Protein AF-X0UZ73-F1 (afdb_monomer_lite)

Sequence (271 aa):
YGNFSDGLISILSFGVVYFLIGGAQKQINNKLGFTVESLLKTFFISFAVVLLVVYFSVSGLGSKFSINNASVQQRIFNTISFSLDGLSIFVSVVMVLLAGVIICSDFKIKKNFLKVLLFASLVLLIIIDIISAWIVLLAGLSFLTVLAFLTGSFKKDMHQLLLPIFFVIISVLFIFIDIGGQNPDSFFIFPQEQYLEQSASYKVALNTIKEGPKNILIGSGPGTWLNDFLKNRPVAFNEESILWNSRLNYAGNYISDLIATKGVLGVLSYL

Organism: NCBI:txid412755

Structure (mmCIF, N/CA/C/O backbone):
data_AF-X0UZ73-F1
#
_entry.id   AF-X0UZ73-F1
#
loop_
_atom_site.group_PDB
_atom_site.id
_atom_site.type_symbol
_atom_site.label_atom_id
_atom_site.label_alt_id
_atom_site.label_comp_id
_atom_site.label_asym_id
_atom_site.label_entity_id
_atom_site.label_seq_id
_atom_site.pdbx_PDB_ins_code
_atom_site.Cartn_x
_atom_site.Cartn_y
_atom_site.Cartn_z
_atom_site.occupancy
_atom_site.B_iso_or_equiv
_atom_site.auth_seq_id
_atom_site.auth_comp_id
_atom_site.auth_asym_id
_atom_site.auth_atom_id
_atom_site.pdbx_PDB_model_num
ATOM 1 N N . TYR A 1 1 ? 18.804 -2.252 -6.823 1.00 35.25 1 TYR A N 1
ATOM 2 C CA . TYR A 1 1 ? 19.068 -2.267 -5.370 1.00 35.25 1 TYR A CA 1
ATOM 3 C C . TYR A 1 1 ? 17.762 -2.505 -4.624 1.00 35.25 1 TYR A C 1
ATOM 5 O O . TYR A 1 1 ? 17.180 -1.566 -4.112 1.00 35.25 1 TYR A O 1
ATOM 13 N N . GLY A 1 2 ? 17.274 -3.750 -4.629 1.00 43.06 2 GLY A N 1
ATOM 14 C CA . GLY A 1 2 ? 15.975 -4.098 -4.037 1.00 43.06 2 GLY A CA 1
ATOM 15 C C . GLY A 1 2 ? 15.875 -5.522 -3.498 1.00 43.06 2 GLY A C 1
ATOM 16 O O . GLY A 1 2 ? 14.803 -5.909 -3.064 1.00 43.06 2 GLY A O 1
ATOM 17 N N . ASN A 1 3 ? 16.961 -6.304 -3.483 1.00 43.50 3 ASN A N 1
ATOM 18 C CA . ASN A 1 3 ? 16.818 -7.717 -3.131 1.00 43.50 3 ASN A CA 1
ATOM 19 C C . ASN A 1 3 ? 17.257 -8.069 -1.706 1.00 43.50 3 ASN A C 1
ATOM 21 O O . ASN A 1 3 ? 16.753 -9.064 -1.210 1.00 43.50 3 ASN A O 1
ATOM 25 N N . PHE A 1 4 ? 18.087 -7.269 -1.014 1.00 41.47 4 PHE A N 1
ATOM 26 C CA . PHE A 1 4 ? 18.504 -7.559 0.377 1.00 41.47 4 PHE A CA 1
ATOM 27 C C . PHE A 1 4 ? 19.022 -6.340 1.189 1.00 41.47 4 PHE A C 1
ATOM 29 O O . PHE A 1 4 ? 19.774 -6.535 2.141 1.00 41.47 4 PHE A O 1
ATOM 36 N N . SER A 1 5 ? 18.693 -5.077 0.861 1.00 44.53 5 SER A N 1
ATOM 37 C CA . SER A 1 5 ? 19.286 -3.936 1.608 1.00 44.53 5 SER A CA 1
ATOM 38 C C . SER A 1 5 ? 18.711 -3.727 3.009 1.00 44.53 5 SER A C 1
ATOM 40 O O . SER A 1 5 ? 19.376 -3.118 3.841 1.00 44.53 5 SER A O 1
ATOM 42 N N . ASP A 1 6 ? 17.539 -4.290 3.302 1.00 45.78 6 ASP A N 1
ATOM 43 C CA . ASP A 1 6 ? 16.906 -4.158 4.614 1.00 45.78 6 ASP A CA 1
ATOM 44 C C . ASP A 1 6 ? 17.115 -5.392 5.488 1.00 45.78 6 ASP A C 1
ATOM 46 O O . ASP A 1 6 ? 16.440 -5.521 6.493 1.00 45.78 6 ASP A O 1
ATOM 50 N N . GLY A 1 7 ? 18.033 -6.310 5.162 1.00 51.53 7 GLY A N 1
ATOM 51 C CA . GLY A 1 7 ? 18.187 -7.560 5.916 1.00 51.53 7 GLY A CA 1
ATOM 52 C C . GLY A 1 7 ? 18.298 -7.326 7.425 1.00 51.53 7 GLY A C 1
ATOM 53 O O . GLY A 1 7 ? 17.489 -7.834 8.186 1.00 51.53 7 GLY A O 1
ATOM 54 N N . LEU A 1 8 ? 19.226 -6.478 7.871 1.00 51.62 8 LEU A N 1
ATOM 55 C CA . LEU A 1 8 ? 19.448 -6.268 9.303 1.00 51.62 8 LEU A CA 1
ATOM 56 C C . LEU A 1 8 ? 18.372 -5.393 9.958 1.00 51.62 8 LEU A C 1
ATOM 58 O O . LEU A 1 8 ? 17.882 -5.759 11.020 1.00 51.62 8 LEU A O 1
ATOM 62 N N . ILE A 1 9 ? 17.973 -4.271 9.345 1.00 62.25 9 ILE A N 1
ATOM 63 C CA . ILE A 1 9 ? 16.912 -3.415 9.902 1.00 62.25 9 ILE A CA 1
ATOM 64 C C . ILE A 1 9 ? 15.569 -4.143 9.887 1.00 62.25 9 ILE A C 1
ATOM 66 O O . ILE A 1 9 ? 14.892 -4.133 10.902 1.00 62.25 9 ILE A O 1
ATOM 70 N N . SER A 1 10 ? 15.211 -4.831 8.804 1.00 57.22 10 SER A N 1
ATOM 71 C CA . SER A 1 10 ? 13.997 -5.645 8.721 1.00 57.22 10 SER A CA 1
ATOM 72 C C . SER A 1 10 ? 14.038 -6.789 9.729 1.00 57.22 10 SER A C 1
ATOM 74 O O . SER A 1 10 ? 13.080 -6.946 10.476 1.00 57.22 10 SER A O 1
ATOM 76 N N . ILE A 1 11 ? 15.150 -7.529 9.854 1.00 64.81 11 ILE A N 1
ATOM 77 C CA . ILE A 1 11 ? 15.300 -8.578 10.880 1.00 64.81 11 ILE A CA 1
ATOM 78 C C . ILE A 1 11 ? 15.193 -7.989 12.290 1.00 64.81 11 ILE A C 1
ATOM 80 O O . ILE A 1 11 ? 14.529 -8.580 13.138 1.00 64.81 11 ILE A O 1
ATOM 84 N N . LEU A 1 12 ? 15.788 -6.823 12.562 1.00 68.62 12 LEU A N 1
ATOM 85 C CA . LEU A 1 12 ? 15.649 -6.145 13.852 1.00 68.62 12 LEU A CA 1
ATOM 86 C C . LEU A 1 12 ? 14.219 -5.652 14.084 1.00 68.62 12 LEU A C 1
ATOM 88 O O . LEU A 1 12 ? 13.706 -5.818 15.184 1.00 68.62 12 LEU A O 1
ATOM 92 N N . SER A 1 13 ? 13.546 -5.104 13.073 1.00 71.44 13 SER A N 1
ATOM 93 C CA . SER A 1 13 ? 12.137 -4.715 13.135 1.00 71.44 13 SER A CA 1
ATOM 94 C C . SER A 1 13 ? 11.246 -5.928 13.394 1.00 71.44 13 SER A C 1
ATOM 96 O O . SER A 1 13 ? 10.378 -5.859 14.258 1.00 71.44 13 SER A O 1
ATOM 98 N N . PHE A 1 14 ? 11.505 -7.063 12.740 1.00 67.19 14 PHE A N 1
ATOM 99 C CA . PHE A 1 14 ? 10.847 -8.338 13.019 1.00 67.19 14 PHE A CA 1
ATOM 100 C C . PHE A 1 14 ? 11.157 -8.839 14.427 1.00 67.19 14 PHE A C 1
ATOM 102 O O . PHE A 1 14 ? 10.249 -9.307 15.102 1.00 67.19 14 PHE A O 1
ATOM 109 N N . GLY A 1 15 ? 12.393 -8.690 14.906 1.00 70.31 15 GLY A N 1
ATOM 110 C CA . GLY A 1 15 ? 12.783 -9.001 16.278 1.00 70.31 15 GLY A CA 1
ATOM 111 C C . GLY A 1 15 ? 12.016 -8.153 17.288 1.00 70.31 15 GLY A C 1
ATOM 112 O O . GLY A 1 15 ? 11.441 -8.690 18.228 1.00 70.31 15 GLY A O 1
ATOM 113 N N . VAL A 1 16 ? 11.923 -6.841 17.064 1.00 74.44 16 VAL A N 1
ATOM 114 C CA . VAL A 1 16 ? 11.148 -5.912 17.899 1.00 74.44 16 VAL A CA 1
ATOM 115 C C . VAL A 1 16 ? 9.665 -6.275 17.875 1.00 74.44 16 VAL A C 1
ATOM 117 O O . VAL A 1 16 ? 9.056 -6.384 18.934 1.00 74.44 16 VAL A O 1
ATOM 120 N N . VAL A 1 17 ? 9.085 -6.533 16.701 1.00 75.00 17 VAL A N 1
ATOM 121 C CA . VAL A 1 17 ? 7.684 -6.966 16.566 1.00 75.00 17 VAL A CA 1
ATOM 122 C C . VAL A 1 17 ? 7.454 -8.306 17.268 1.00 75.00 17 VAL A C 1
ATOM 124 O O . VAL A 1 17 ? 6.487 -8.442 18.012 1.00 75.00 17 VAL A O 1
ATOM 127 N N . TYR A 1 18 ? 8.359 -9.272 17.116 1.00 73.38 18 TYR A N 1
ATOM 128 C CA . TYR A 1 18 ? 8.299 -10.565 17.796 1.00 73.38 18 TYR A CA 1
ATOM 129 C C . TYR A 1 18 ? 8.393 -10.415 19.317 1.00 73.38 18 TYR A C 1
ATOM 131 O O . TYR A 1 18 ? 7.620 -11.041 20.035 1.00 73.38 18 TYR A O 1
ATOM 139 N N . PHE A 1 19 ? 9.273 -9.552 19.833 1.00 71.69 19 PHE A N 1
ATOM 140 C CA . PHE A 1 19 ? 9.358 -9.260 21.267 1.00 71.69 19 PHE A CA 1
ATOM 141 C C . PHE A 1 19 ? 8.126 -8.516 21.787 1.00 71.69 19 PHE A C 1
ATOM 143 O O . PHE A 1 19 ? 7.691 -8.777 22.906 1.00 71.69 19 PHE A O 1
ATOM 150 N N . LEU A 1 20 ? 7.529 -7.634 20.986 1.00 68.94 20 LEU A N 1
ATOM 151 C CA . LEU A 1 20 ? 6.282 -6.951 21.328 1.00 68.94 20 LEU A CA 1
ATOM 152 C C . LEU A 1 20 ? 5.097 -7.926 21.374 1.00 68.94 20 LEU A C 1
ATOM 154 O O . LEU A 1 20 ? 4.317 -7.891 22.324 1.00 68.94 20 LEU A O 1
ATOM 158 N N . ILE A 1 21 ? 4.987 -8.830 20.397 1.00 69.19 21 ILE A N 1
ATOM 159 C CA . ILE A 1 21 ? 3.931 -9.852 20.338 1.00 69.19 21 ILE A CA 1
ATOM 160 C C . ILE A 1 21 ? 4.149 -10.916 21.419 1.00 69.19 21 ILE A C 1
ATOM 162 O O . ILE A 1 21 ? 3.238 -11.206 22.190 1.00 69.19 21 ILE A O 1
ATOM 166 N N . GLY A 1 22 ? 5.360 -11.463 21.533 1.00 60.94 22 GLY A N 1
ATOM 167 C CA . GLY A 1 22 ? 5.726 -12.447 22.552 1.00 60.94 22 GLY A CA 1
ATOM 168 C C . GLY A 1 22 ? 5.628 -11.879 23.969 1.00 60.94 22 GLY A C 1
ATOM 169 O O . GLY A 1 22 ? 5.184 -12.572 24.885 1.00 60.94 22 GLY A O 1
ATOM 170 N N . GLY A 1 23 ? 5.957 -10.596 24.140 1.00 59.25 23 GLY A N 1
ATOM 171 C CA . GLY A 1 23 ? 5.738 -9.840 25.370 1.00 59.25 23 GLY A CA 1
ATOM 172 C C . GLY A 1 23 ? 4.256 -9.686 25.711 1.00 59.25 23 GLY A C 1
ATOM 173 O O . GLY A 1 23 ? 3.889 -9.908 26.860 1.00 59.25 23 GLY A O 1
ATOM 174 N N . ALA A 1 24 ? 3.401 -9.400 24.723 1.00 57.78 24 ALA A N 1
ATOM 175 C CA . ALA A 1 24 ? 1.950 -9.321 24.908 1.00 57.78 24 ALA A CA 1
ATOM 176 C C . ALA A 1 24 ? 1.301 -10.695 25.186 1.00 57.78 24 ALA A C 1
ATOM 178 O O . ALA A 1 24 ? 0.347 -10.793 25.958 1.00 57.78 24 ALA A O 1
ATOM 179 N N . GLN A 1 25 ? 1.822 -11.776 24.595 1.00 54.12 25 GLN A N 1
ATOM 180 C CA . GLN A 1 25 ? 1.250 -13.125 24.695 1.00 54.12 25 GLN A CA 1
ATOM 181 C C . GLN A 1 25 ? 1.637 -13.852 25.993 1.00 54.12 25 GLN A C 1
ATOM 183 O O . GLN A 1 25 ? 0.807 -14.540 26.587 1.00 54.12 25 GLN A O 1
ATOM 188 N N . LYS A 1 26 ? 2.857 -13.638 26.512 1.00 48.00 26 LYS A N 1
ATOM 189 C CA . LYS A 1 26 ? 3.335 -14.194 27.800 1.00 48.00 26 LYS A CA 1
ATOM 190 C C . LYS A 1 26 ? 2.586 -13.631 29.023 1.00 48.00 26 LYS A C 1
ATOM 192 O O . LYS A 1 26 ? 2.864 -13.992 30.166 1.00 48.00 26 LYS A O 1
ATOM 197 N N . GLN A 1 27 ? 1.621 -12.751 28.780 1.00 53.06 27 GLN A N 1
ATOM 198 C CA . GLN A 1 27 ? 1.037 -11.849 29.752 1.00 53.06 27 GLN A CA 1
ATOM 199 C C . GLN A 1 27 ? -0.441 -12.084 30.062 1.00 53.06 27 GLN A C 1
ATOM 201 O O . GLN A 1 27 ? -0.980 -11.442 30.963 1.00 53.06 27 GLN A O 1
ATOM 206 N N . ILE A 1 28 ? -1.062 -13.076 29.418 1.00 51.19 28 ILE A N 1
ATOM 207 C CA . ILE A 1 28 ? -2.324 -13.666 29.896 1.00 51.19 28 ILE A CA 1
ATOM 208 C C . ILE A 1 28 ? -2.181 -14.132 31.370 1.00 51.19 28 ILE A C 1
ATOM 210 O O . ILE A 1 28 ? -3.176 -14.219 32.081 1.00 51.19 28 ILE A O 1
ATOM 214 N N . ASN A 1 29 ? -0.945 -14.318 31.867 1.00 48.97 29 ASN A N 1
ATOM 215 C CA . ASN A 1 29 ? -0.641 -14.801 33.215 1.00 48.97 29 ASN A CA 1
ATOM 216 C C . ASN A 1 29 ? -0.112 -13.776 34.248 1.00 48.97 29 ASN A C 1
ATOM 218 O O . ASN A 1 29 ? 0.005 -14.171 35.403 1.00 48.97 29 ASN A O 1
ATOM 222 N N . ASN A 1 30 ? 0.223 -12.507 33.939 1.00 44.00 30 ASN A N 1
ATOM 223 C CA . ASN A 1 30 ? 0.719 -11.580 34.988 1.00 44.00 30 ASN A CA 1
ATOM 224 C C . ASN A 1 30 ? 0.521 -10.070 34.714 1.00 44.00 30 ASN A C 1
ATOM 226 O O . ASN A 1 30 ? 0.654 -9.585 33.597 1.00 44.00 30 ASN A O 1
ATOM 230 N N . LYS A 1 31 ? 0.246 -9.309 35.785 1.00 49.69 31 LYS A N 1
ATOM 231 C CA . LYS A 1 31 ? -0.286 -7.923 35.838 1.00 49.69 31 LYS A CA 1
ATOM 232 C C . LYS A 1 31 ? 0.600 -6.764 35.309 1.00 49.69 31 LYS A C 1
ATOM 234 O O . LYS A 1 31 ? 0.251 -5.614 35.560 1.00 49.69 31 LYS A O 1
ATOM 239 N N . LEU A 1 32 ? 1.714 -6.997 34.606 1.00 51.00 32 LEU A N 1
ATOM 240 C CA . LEU A 1 32 ? 2.765 -5.967 34.433 1.00 51.00 32 LEU A CA 1
ATOM 241 C C . LEU A 1 32 ? 3.288 -5.706 33.002 1.00 51.00 32 LEU A C 1
ATOM 243 O O . LEU A 1 32 ? 4.453 -5.367 32.833 1.00 51.00 32 LEU A O 1
ATOM 247 N N . GLY A 1 33 ? 2.466 -5.782 31.956 1.00 46.66 33 GLY A N 1
ATOM 248 C CA . GLY A 1 33 ? 2.952 -5.467 30.601 1.00 46.66 33 GLY A CA 1
ATOM 249 C C . GLY A 1 33 ? 1.912 -5.033 29.557 1.00 46.66 33 GLY A C 1
ATOM 250 O O . GLY A 1 33 ? 0.745 -4.759 29.854 1.00 46.66 33 GLY A O 1
ATOM 251 N N . PHE A 1 34 ? 2.377 -4.973 28.313 1.00 55.59 34 PHE A N 1
ATOM 252 C CA . PHE A 1 34 ? 1.702 -4.443 27.135 1.00 55.59 34 PHE A CA 1
ATOM 253 C C . PHE A 1 34 ? 0.449 -5.236 26.716 1.00 55.59 34 PHE A C 1
ATOM 255 O O . PHE A 1 34 ? 0.516 -6.399 26.335 1.00 55.59 34 PHE A O 1
ATOM 262 N N . THR A 1 35 ? -0.709 -4.570 26.704 1.00 72.00 35 THR A N 1
ATOM 263 C CA . THR A 1 35 ? -1.954 -5.096 26.119 1.00 72.00 35 THR A CA 1
ATOM 264 C C . THR A 1 35 ? -1.966 -4.939 24.591 1.00 72.00 35 THR A C 1
ATOM 266 O O . THR A 1 35 ? -1.314 -4.043 24.051 1.00 72.00 35 THR A O 1
ATOM 269 N N . VAL A 1 36 ? -2.768 -5.747 23.879 1.00 78.31 36 VAL A N 1
ATOM 270 C CA . VAL A 1 36 ? -3.036 -5.575 22.428 1.00 78.31 36 VAL A CA 1
ATOM 271 C C . VAL A 1 36 ? -3.501 -4.146 22.117 1.00 78.31 36 VAL A C 1
ATOM 273 O O . VAL A 1 36 ? -3.102 -3.556 21.116 1.00 78.31 36 VAL A O 1
ATOM 276 N N . GLU A 1 37 ? -4.267 -3.541 23.029 1.00 82.06 37 GLU A N 1
ATOM 277 C CA . GLU A 1 37 ? -4.655 -2.128 22.967 1.00 82.06 37 GLU A CA 1
ATOM 278 C C . GLU A 1 37 ? -3.451 -1.178 22.915 1.00 82.06 37 GLU A C 1
ATOM 280 O O . GLU A 1 37 ? -3.465 -0.207 22.161 1.00 82.06 37 GLU A O 1
ATOM 285 N N . SER A 1 38 ? -2.407 -1.446 23.705 1.00 82.56 38 SER A N 1
ATOM 286 C CA . SER A 1 38 ? -1.183 -0.643 23.730 1.00 82.56 38 SER A CA 1
ATOM 287 C C . SER A 1 38 ? -0.410 -0.753 22.416 1.00 82.56 38 SER A C 1
ATOM 289 O O . SER A 1 38 ? 0.073 0.258 21.901 1.00 82.56 38 SER A O 1
ATOM 291 N N . LEU A 1 39 ? -0.355 -1.952 21.826 1.00 84.88 39 LEU A N 1
ATOM 292 C CA . LEU A 1 39 ? 0.260 -2.168 20.514 1.00 84.88 39 LEU A CA 1
ATOM 293 C C . LEU A 1 39 ? -0.494 -1.417 19.416 1.00 84.88 39 LEU A C 1
ATOM 295 O O . LEU A 1 39 ? 0.119 -0.648 18.681 1.00 84.88 39 LEU A O 1
ATOM 299 N N . LEU A 1 40 ? -1.822 -1.558 19.358 1.00 88.25 40 LEU A N 1
ATOM 300 C CA . LEU A 1 40 ? -2.655 -0.834 18.394 1.00 88.25 40 LEU A CA 1
ATOM 301 C C . LEU A 1 40 ? -2.533 0.681 18.570 1.00 88.25 40 LEU A C 1
ATOM 303 O O . LEU A 1 40 ? -2.375 1.412 17.597 1.00 88.25 40 LEU A O 1
ATOM 307 N N . LYS A 1 41 ? -2.548 1.172 19.813 1.00 88.94 41 LYS A N 1
ATOM 308 C CA . LYS A 1 41 ? -2.362 2.596 20.104 1.00 88.94 41 LYS A CA 1
ATOM 309 C C . LYS A 1 41 ? -0.997 3.094 19.632 1.00 88.94 41 LYS A C 1
ATOM 311 O O . LYS A 1 41 ? -0.931 4.158 19.024 1.00 88.94 41 LYS A O 1
ATOM 316 N N . THR A 1 42 ? 0.068 2.340 19.897 1.00 89.12 42 THR A N 1
ATOM 317 C CA . THR A 1 42 ? 1.426 2.688 19.455 1.00 89.12 42 THR A CA 1
ATOM 318 C C . THR A 1 42 ? 1.497 2.714 17.932 1.00 89.12 42 THR A C 1
ATOM 320 O O . THR A 1 42 ? 1.939 3.708 17.367 1.00 89.12 42 THR A O 1
ATOM 323 N N . PHE A 1 43 ? 0.952 1.689 17.272 1.00 90.69 43 PHE A N 1
ATOM 324 C CA . PHE A 1 43 ? 0.860 1.612 15.817 1.00 90.69 43 PHE A CA 1
ATOM 325 C C . PHE A 1 43 ? 0.126 2.818 15.211 1.00 90.69 43 PHE A C 1
ATOM 327 O O . PHE A 1 43 ? 0.651 3.460 14.306 1.00 90.69 43 PHE A O 1
ATOM 334 N N . PHE A 1 44 ? -1.047 3.191 15.734 1.00 93.38 44 PHE A N 1
ATOM 335 C CA . PHE A 1 44 ? -1.801 4.339 15.218 1.00 93.38 44 PHE A CA 1
ATOM 336 C C . PHE A 1 44 ? -1.136 5.687 15.501 1.00 93.38 44 PHE A C 1
ATOM 338 O O . PHE A 1 44 ? -1.268 6.604 14.695 1.00 93.38 44 PHE A O 1
ATOM 345 N N . ILE A 1 45 ? -0.416 5.826 16.618 1.00 93.44 45 ILE A N 1
ATOM 346 C CA . ILE A 1 45 ? 0.391 7.025 16.883 1.00 93.44 45 ILE A CA 1
ATOM 347 C C . ILE A 1 45 ? 1.535 7.112 15.871 1.00 93.44 45 ILE A C 1
ATOM 349 O O . ILE A 1 45 ? 1.726 8.166 15.270 1.00 93.44 45 ILE A O 1
ATOM 353 N N . SER A 1 46 ? 2.253 6.014 15.629 1.00 92.69 46 SER A N 1
ATOM 354 C CA . SER A 1 46 ? 3.298 5.961 14.604 1.00 92.69 46 SER A CA 1
ATOM 355 C C . SER A 1 46 ? 2.734 6.285 13.223 1.00 92.69 46 SER A C 1
ATOM 357 O O . SER A 1 46 ? 3.294 7.118 12.520 1.00 92.69 46 SER A O 1
ATOM 359 N N . PHE A 1 47 ? 1.583 5.717 12.860 1.00 94.00 47 PHE A N 1
ATOM 360 C CA . PHE A 1 47 ? 0.914 6.029 11.600 1.00 94.00 47 PHE A CA 1
ATOM 361 C C . PHE A 1 47 ? 0.506 7.506 11.493 1.00 94.00 47 PHE A C 1
ATOM 363 O O . PHE A 1 47 ? 0.697 8.117 10.446 1.00 94.00 47 PHE A O 1
ATOM 370 N N . ALA A 1 48 ? 0.019 8.115 12.579 1.00 95.88 48 ALA A N 1
ATOM 371 C CA . ALA A 1 48 ? -0.288 9.545 12.610 1.00 95.88 48 ALA A CA 1
ATOM 372 C C . ALA A 1 48 ? 0.952 10.411 12.345 1.00 95.88 48 ALA A C 1
ATOM 374 O O . ALA A 1 48 ? 0.867 11.387 11.603 1.00 95.88 48 ALA A O 1
ATOM 375 N N . VAL A 1 49 ? 2.109 10.035 12.902 1.00 93.56 49 VAL A N 1
ATOM 376 C CA . VAL A 1 49 ? 3.387 10.704 12.609 1.00 93.56 49 VAL A CA 1
ATOM 377 C C . VAL A 1 49 ? 3.739 10.565 11.131 1.00 93.56 49 VAL A C 1
ATOM 379 O O . VAL A 1 49 ? 4.131 11.550 10.510 1.00 93.56 49 VAL A O 1
ATOM 382 N N . VAL A 1 50 ? 3.548 9.381 10.543 1.00 92.56 50 VAL A N 1
ATOM 383 C CA . VAL A 1 50 ? 3.806 9.186 9.114 1.00 92.56 50 VAL A CA 1
ATOM 384 C C . VAL A 1 50 ? 2.898 10.061 8.251 1.00 92.56 50 VAL A C 1
ATOM 386 O O . VAL A 1 50 ? 3.399 10.755 7.369 1.00 92.56 50 VAL A O 1
ATOM 389 N N . LEU A 1 51 ? 1.591 10.104 8.530 1.00 94.69 51 LEU A N 1
ATOM 390 C CA . LEU A 1 51 ? 0.674 10.988 7.806 1.00 94.69 51 LEU A CA 1
ATOM 391 C C . LEU A 1 51 ? 1.114 12.450 7.903 1.00 94.69 51 LEU A C 1
ATOM 393 O O . LEU A 1 51 ? 1.130 13.137 6.888 1.00 94.69 51 LEU A O 1
ATOM 397 N N . LEU A 1 52 ? 1.522 12.924 9.085 1.00 93.19 52 LEU A N 1
ATOM 398 C CA . LEU A 1 52 ? 2.020 14.293 9.251 1.00 93.19 52 LEU A CA 1
ATOM 399 C C . LEU A 1 52 ? 3.247 14.577 8.376 1.00 93.19 52 LEU A C 1
ATOM 401 O O . LEU A 1 52 ? 3.302 15.630 7.742 1.00 93.19 52 LEU A O 1
ATOM 405 N N . VAL A 1 53 ? 4.201 13.643 8.304 1.00 90.38 53 VAL A N 1
ATOM 406 C CA . VAL A 1 53 ? 5.383 13.774 7.436 1.00 90.38 53 VAL A CA 1
ATOM 407 C C . VAL A 1 53 ? 4.975 13.844 5.965 1.00 90.38 53 VAL A C 1
ATOM 409 O O . VAL A 1 53 ? 5.460 14.711 5.239 1.00 90.38 53 VAL A O 1
ATOM 412 N N . VAL A 1 54 ? 4.049 12.985 5.535 1.00 90.88 54 VAL A N 1
ATOM 413 C CA . VAL A 1 54 ? 3.559 12.973 4.151 1.00 90.88 54 VAL A CA 1
ATOM 414 C C . VAL A 1 54 ? 2.821 14.268 3.819 1.00 90.88 54 VAL A C 1
ATOM 416 O O . VAL A 1 54 ? 3.131 14.902 2.818 1.00 90.88 54 VAL A O 1
ATOM 419 N N . TYR A 1 55 ? 1.902 14.723 4.672 1.00 92.00 55 TYR A N 1
ATOM 420 C CA . TYR A 1 55 ? 1.202 15.996 4.482 1.00 92.00 55 TYR A CA 1
ATOM 421 C C . TYR A 1 55 ? 2.168 17.180 4.396 1.00 92.00 55 TYR A C 1
ATOM 423 O O . TYR A 1 55 ? 1.992 18.086 3.577 1.00 92.00 55 TYR A O 1
ATOM 431 N N . PHE A 1 56 ? 3.222 17.167 5.210 1.00 88.38 56 PHE A N 1
ATOM 432 C CA . PHE A 1 56 ? 4.269 18.179 5.169 1.00 88.38 56 PHE A CA 1
ATOM 433 C C . PHE A 1 56 ? 5.092 18.136 3.867 1.00 88.38 56 PHE A C 1
ATOM 435 O O . PHE A 1 56 ? 5.453 19.191 3.338 1.00 88.38 56 PHE A O 1
ATOM 442 N N . SER A 1 57 ? 5.351 16.942 3.322 1.00 87.25 57 SER A N 1
ATOM 443 C CA . SER A 1 57 ? 6.017 16.769 2.023 1.00 87.25 57 SER A CA 1
ATOM 444 C C . SER A 1 57 ? 5.125 17.214 0.858 1.00 87.25 57 SER A C 1
ATOM 446 O O . SER A 1 57 ? 5.531 18.068 0.068 1.00 87.25 57 SER A O 1
ATOM 448 N N . VAL A 1 58 ? 3.886 16.719 0.796 1.00 85.94 58 VAL A N 1
ATOM 449 C CA . VAL A 1 58 ? 2.924 16.993 -0.286 1.00 85.94 58 VAL A CA 1
ATOM 450 C C . VAL A 1 58 ? 2.577 18.483 -0.372 1.00 85.94 58 VAL A C 1
ATOM 452 O O . VAL A 1 58 ? 2.488 19.041 -1.464 1.00 85.94 58 VAL A O 1
ATOM 455 N N . SER A 1 59 ? 2.456 19.168 0.770 1.00 83.88 59 SER A N 1
ATOM 456 C CA . SER A 1 59 ? 2.207 20.619 0.820 1.00 83.88 59 SER A CA 1
ATOM 457 C C . SER A 1 59 ? 3.392 21.484 0.367 1.00 83.88 59 SER A C 1
ATOM 459 O O . SER A 1 59 ? 3.252 22.702 0.239 1.00 83.88 59 SER A O 1
ATOM 461 N N . GLY A 1 60 ? 4.574 20.897 0.142 1.00 79.75 60 GLY A N 1
ATOM 462 C CA . GLY A 1 60 ? 5.785 21.639 -0.212 1.00 79.75 60 GLY A CA 1
ATOM 463 C C . GLY A 1 60 ? 6.297 22.546 0.912 1.00 79.75 60 GLY A C 1
ATOM 464 O O . GLY A 1 60 ? 7.117 23.430 0.673 1.00 79.75 60 GLY A O 1
ATOM 465 N N . LEU A 1 61 ? 5.835 22.362 2.153 1.00 78.81 61 LEU A N 1
ATOM 466 C CA . LEU A 1 61 ? 6.389 23.081 3.302 1.00 78.81 61 LEU A CA 1
ATOM 467 C C . LEU A 1 61 ? 7.825 22.621 3.589 1.00 78.81 61 LEU A C 1
ATOM 469 O O . LEU A 1 61 ? 8.665 23.441 3.961 1.00 78.81 61 LEU A O 1
ATOM 473 N N . GLY A 1 62 ? 8.143 21.352 3.313 1.00 69.69 62 GLY A N 1
ATOM 474 C CA . GLY A 1 62 ? 9.500 20.810 3.437 1.00 69.69 62 GLY A CA 1
ATOM 475 C C . GLY A 1 62 ? 10.553 21.568 2.631 1.00 69.69 62 GLY A C 1
ATOM 476 O O . GLY A 1 62 ? 11.640 21.830 3.146 1.00 69.69 62 GLY A O 1
ATOM 477 N N . SER A 1 63 ? 10.220 22.036 1.424 1.00 70.62 63 SER A N 1
ATOM 478 C CA . SER A 1 63 ? 11.158 22.817 0.611 1.00 70.62 63 SER A CA 1
ATOM 479 C C . SER A 1 63 ? 11.406 24.228 1.152 1.00 70.62 63 SER A C 1
ATOM 481 O O . SER A 1 63 ? 12.410 24.835 0.799 1.00 70.62 63 SER A O 1
ATOM 483 N N . LYS A 1 64 ? 10.521 24.760 2.009 1.00 73.38 64 LYS A N 1
ATOM 484 C CA . LYS A 1 64 ? 10.688 26.089 2.627 1.00 73.38 64 LYS A CA 1
ATOM 485 C C . LYS A 1 64 ? 11.569 26.057 3.876 1.00 73.38 64 LYS A C 1
ATOM 487 O O . LYS A 1 64 ? 12.233 27.044 4.167 1.00 73.38 64 LYS A O 1
ATOM 492 N N . PHE A 1 65 ? 11.562 24.944 4.610 1.00 69.56 65 PHE A N 1
ATOM 493 C CA . PHE A 1 65 ? 12.305 24.793 5.867 1.00 69.56 65 PHE A CA 1
ATOM 494 C C . PHE A 1 65 ? 13.619 24.012 5.721 1.00 69.56 65 PHE A C 1
ATOM 496 O O . PHE A 1 65 ? 14.455 24.059 6.622 1.00 69.56 65 PHE A O 1
ATOM 503 N N . SER A 1 66 ? 13.820 23.275 4.623 1.00 59.94 66 SER A N 1
ATOM 504 C CA . SER A 1 66 ? 14.994 22.413 4.485 1.00 59.94 66 SER A CA 1
ATOM 505 C C . SER A 1 66 ? 16.233 23.166 3.995 1.00 59.94 66 SER A C 1
ATOM 507 O O . SER A 1 66 ? 16.356 23.532 2.827 1.00 59.94 66 SER A O 1
ATOM 509 N N . ILE A 1 67 ? 17.190 23.314 4.910 1.00 57.91 67 ILE A N 1
ATOM 510 C CA . ILE A 1 67 ? 18.577 23.684 4.636 1.00 57.91 67 ILE A CA 1
ATOM 511 C C . ILE A 1 67 ? 19.250 22.459 3.977 1.00 57.91 67 ILE A C 1
ATOM 513 O O . ILE A 1 67 ? 19.535 21.472 4.647 1.00 57.91 67 ILE A O 1
ATOM 517 N N . ASN A 1 68 ? 19.469 22.505 2.659 1.00 62.81 68 ASN A N 1
ATOM 518 C CA . ASN A 1 68 ? 20.307 21.586 1.861 1.00 62.81 68 ASN A CA 1
ATOM 519 C C . ASN A 1 68 ? 19.948 20.086 1.721 1.00 62.81 68 ASN A C 1
ATOM 521 O O . ASN A 1 68 ? 20.699 19.377 1.051 1.00 62.81 68 ASN A O 1
ATOM 525 N N . ASN A 1 69 ? 18.822 19.570 2.228 1.00 69.56 69 ASN A N 1
ATOM 526 C CA . ASN A 1 69 ? 18.477 18.155 1.996 1.00 69.56 69 ASN A CA 1
ATOM 527 C C . ASN A 1 69 ? 17.605 17.975 0.745 1.00 69.56 69 ASN A C 1
ATOM 529 O O . ASN A 1 69 ? 16.383 18.118 0.806 1.00 69.56 69 ASN A O 1
ATOM 533 N N . ALA A 1 70 ? 18.226 17.581 -0.373 1.00 68.44 70 ALA A N 1
ATOM 534 C CA . ALA A 1 70 ? 17.550 17.330 -1.653 1.00 68.44 70 ALA A CA 1
ATOM 535 C C . ALA A 1 70 ? 16.358 16.355 -1.539 1.00 68.44 70 ALA A C 1
ATOM 537 O O . ALA A 1 70 ? 15.339 16.547 -2.196 1.00 68.44 70 ALA A O 1
ATOM 538 N N . SER A 1 71 ? 16.436 15.353 -0.656 1.00 66.44 71 SER A N 1
ATOM 539 C CA . SER A 1 71 ? 15.358 14.373 -0.453 1.00 66.44 71 SER A CA 1
ATOM 540 C C . SER A 1 71 ? 14.110 14.965 0.212 1.00 66.44 71 SER A C 1
ATOM 542 O O . SER A 1 71 ? 13.000 14.558 -0.105 1.00 66.44 71 SER A O 1
ATOM 544 N N . VAL A 1 72 ? 14.266 15.948 1.108 1.00 67.38 72 VAL A N 1
ATOM 545 C CA . VAL A 1 72 ? 13.141 16.599 1.817 1.00 67.38 72 VAL A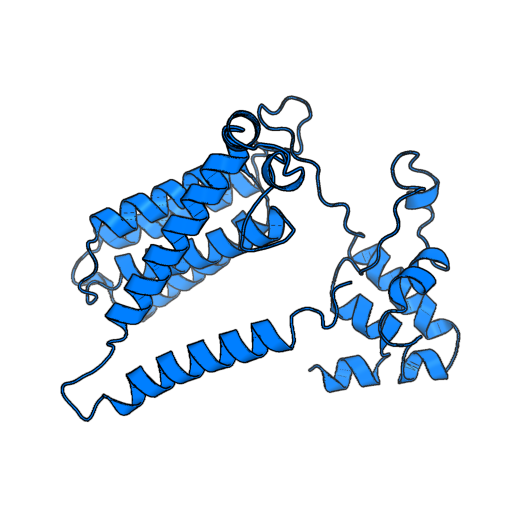 CA 1
ATOM 546 C C . VAL A 1 72 ? 12.450 17.643 0.930 1.00 67.38 72 VAL A C 1
ATOM 548 O O . VAL A 1 72 ? 11.311 18.032 1.179 1.00 67.38 72 VAL A O 1
ATOM 551 N N . GLN A 1 73 ? 13.128 18.087 -0.130 1.00 67.81 73 GLN A N 1
ATOM 552 C CA . GLN A 1 73 ? 12.590 19.035 -1.106 1.00 67.81 73 GLN A CA 1
ATOM 553 C C . GLN A 1 73 ? 11.642 18.373 -2.118 1.00 67.81 73 GLN A C 1
ATOM 555 O O . GLN A 1 73 ? 10.883 19.073 -2.789 1.00 67.81 73 GLN A O 1
ATOM 560 N N . GLN A 1 74 ? 11.651 17.042 -2.223 1.00 75.12 74 GLN A N 1
ATOM 561 C CA . GLN A 1 74 ? 10.744 16.310 -3.099 1.00 75.12 74 GLN A CA 1
ATOM 562 C C . GLN A 1 74 ? 9.338 16.226 -2.479 1.00 75.12 74 GLN A C 1
ATOM 564 O O . GLN A 1 74 ? 9.179 15.859 -1.315 1.00 75.12 74 GLN A O 1
ATOM 569 N N . ARG A 1 75 ? 8.300 16.513 -3.279 1.00 77.38 75 ARG A N 1
ATOM 570 C CA . ARG A 1 75 ? 6.877 16.429 -2.871 1.00 77.38 75 ARG A CA 1
ATOM 571 C C . ARG A 1 75 ? 6.353 14.994 -2.697 1.00 77.38 75 ARG A C 1
ATOM 573 O O . ARG A 1 75 ? 5.191 14.809 -2.356 1.00 77.38 75 ARG A O 1
ATOM 580 N N . ILE A 1 76 ? 7.201 14.003 -2.966 1.00 80.62 76 ILE A N 1
ATOM 581 C CA . ILE A 1 76 ? 6.900 12.564 -2.898 1.00 80.62 76 ILE A CA 1
ATOM 582 C C . ILE A 1 76 ? 7.562 11.879 -1.692 1.00 80.62 76 ILE A C 1
ATOM 584 O O . ILE A 1 76 ? 7.488 10.660 -1.539 1.00 80.62 76 ILE A O 1
ATOM 588 N N . PHE A 1 77 ? 8.240 12.651 -0.839 1.00 82.94 77 PHE A N 1
ATOM 589 C CA . PHE A 1 77 ? 8.977 12.103 0.290 1.00 82.94 77 PHE A CA 1
ATOM 590 C C . PHE A 1 77 ? 8.028 11.503 1.334 1.00 82.94 77 PHE A C 1
ATOM 592 O O . PHE A 1 77 ? 7.137 12.170 1.861 1.00 82.94 77 PHE A O 1
ATOM 599 N N . ASN A 1 78 ? 8.264 10.240 1.680 1.00 87.12 78 ASN A N 1
ATOM 600 C CA . ASN A 1 78 ? 7.559 9.539 2.743 1.00 87.12 78 ASN A CA 1
ATOM 601 C C . ASN A 1 78 ? 8.493 8.531 3.434 1.00 87.12 78 ASN A C 1
ATOM 603 O O . ASN A 1 78 ? 9.561 8.202 2.923 1.00 87.12 78 ASN A O 1
ATOM 607 N N . THR A 1 79 ? 8.108 8.064 4.620 1.00 86.44 79 THR A N 1
ATOM 608 C CA . THR A 1 79 ? 8.929 7.168 5.454 1.00 86.44 79 THR A CA 1
ATOM 609 C C . THR A 1 79 ? 8.549 5.691 5.340 1.00 86.44 79 THR A C 1
ATOM 611 O O . THR A 1 79 ? 9.117 4.870 6.055 1.00 86.44 79 THR A O 1
ATOM 614 N N . ILE A 1 80 ? 7.578 5.345 4.489 1.00 86.12 80 ILE A N 1
ATOM 615 C CA . ILE A 1 80 ? 7.041 3.979 4.374 1.00 86.12 80 ILE A CA 1
ATOM 616 C C . ILE A 1 80 ? 7.642 3.254 3.185 1.00 86.12 80 ILE A C 1
ATOM 618 O O . ILE A 1 80 ? 8.058 2.105 3.294 1.00 86.12 80 ILE A O 1
ATOM 622 N N . SER A 1 81 ? 7.632 3.916 2.036 1.00 82.62 81 SER A N 1
ATOM 623 C CA . SER A 1 81 ? 8.034 3.347 0.766 1.00 82.62 81 SER A CA 1
ATOM 624 C C . SER A 1 81 ? 8.827 4.370 -0.026 1.00 82.62 81 SER A C 1
ATOM 626 O O . SER A 1 81 ? 8.695 5.578 0.155 1.00 82.62 81 SER A O 1
ATOM 628 N N . PHE A 1 82 ? 9.629 3.875 -0.958 1.00 73.25 82 PHE A N 1
ATOM 629 C CA . PHE A 1 82 ? 10.255 4.716 -1.970 1.00 73.25 82 PHE A CA 1
ATOM 630 C C . PHE A 1 82 ? 9.217 5.349 -2.920 1.00 73.25 82 PHE A C 1
ATOM 632 O O . PHE A 1 82 ? 9.489 6.388 -3.511 1.00 73.25 82 PHE A O 1
ATOM 639 N N . SER A 1 83 ? 8.027 4.743 -3.003 1.00 81.44 83 SER A N 1
ATOM 640 C CA . SER A 1 83 ? 6.970 5.055 -3.966 1.00 81.44 83 SER A CA 1
ATOM 641 C C . SER A 1 83 ? 5.727 5.671 -3.323 1.00 81.44 83 SER A C 1
ATOM 643 O O . SER A 1 83 ? 5.383 5.356 -2.177 1.00 81.44 83 SER A O 1
ATOM 645 N N . LEU A 1 84 ? 5.005 6.503 -4.082 1.00 85.00 84 LEU A N 1
ATOM 646 C CA . LEU A 1 84 ? 3.657 6.951 -3.704 1.00 85.00 84 LEU A CA 1
ATOM 647 C C . LEU A 1 84 ? 2.627 5.816 -3.802 1.00 85.00 84 LEU A C 1
ATOM 649 O O . LEU A 1 84 ? 1.697 5.760 -2.994 1.00 85.00 84 LEU A O 1
ATOM 653 N N . ASP A 1 85 ? 2.827 4.874 -4.721 1.00 86.06 85 ASP A N 1
ATOM 654 C CA . ASP A 1 85 ? 2.021 3.663 -4.880 1.00 86.06 85 ASP A CA 1
ATOM 655 C C . ASP A 1 85 ? 2.067 2.797 -3.619 1.00 86.06 85 ASP A C 1
ATOM 657 O O . ASP A 1 85 ? 1.032 2.474 -3.031 1.00 86.06 85 ASP A O 1
ATOM 661 N N . GLY A 1 86 ? 3.273 2.480 -3.143 1.00 86.44 86 GLY A N 1
ATOM 662 C CA . GLY A 1 86 ? 3.479 1.694 -1.931 1.00 86.44 86 GLY A CA 1
ATOM 663 C C . GLY A 1 86 ? 2.929 2.390 -0.687 1.00 86.44 86 GLY A C 1
ATOM 664 O O . GLY A 1 86 ? 2.304 1.740 0.154 1.00 86.44 86 GLY A O 1
ATOM 665 N N . LEU A 1 87 ? 3.089 3.715 -0.590 1.00 90.06 87 LEU A N 1
ATOM 666 C CA . LEU A 1 87 ? 2.459 4.513 0.461 1.00 90.06 87 LEU A CA 1
ATOM 667 C C . LEU A 1 87 ? 0.925 4.401 0.417 1.00 90.06 87 LEU A C 1
ATOM 669 O O . LEU A 1 87 ? 0.301 4.169 1.451 1.00 90.06 87 LEU A O 1
ATOM 673 N N . SER A 1 88 ? 0.315 4.538 -0.759 1.00 92.38 88 SER A N 1
ATOM 674 C CA . SER A 1 88 ? -1.145 4.531 -0.927 1.00 92.38 88 SER A CA 1
ATOM 675 C C . SER A 1 88 ? -1.755 3.161 -0.635 1.00 92.38 88 SER A C 1
ATOM 677 O O . SER A 1 88 ? -2.791 3.061 0.030 1.00 92.38 88 SER A O 1
ATOM 679 N N . ILE A 1 89 ? -1.080 2.085 -1.046 1.00 92.62 89 ILE A N 1
ATOM 680 C CA . ILE A 1 89 ? -1.462 0.715 -0.686 1.00 92.62 89 ILE A CA 1
ATOM 681 C C . ILE A 1 89 ? -1.377 0.527 0.833 1.00 92.62 89 ILE A C 1
ATOM 683 O O . ILE A 1 89 ? -2.325 0.027 1.442 1.00 92.62 89 ILE A O 1
ATOM 687 N N . PHE A 1 90 ? -0.289 0.971 1.469 1.00 93.75 90 PHE A N 1
ATOM 688 C CA . PHE A 1 90 ? -0.152 0.896 2.923 1.00 93.75 90 PHE A CA 1
ATOM 689 C C . PHE A 1 90 ? -1.270 1.665 3.642 1.00 93.75 90 PHE A C 1
ATOM 691 O O . PHE A 1 90 ? -1.921 1.113 4.529 1.00 93.75 90 PHE A O 1
ATOM 698 N N . VAL A 1 91 ? -1.539 2.912 3.241 1.00 95.69 91 VAL A N 1
ATOM 699 C CA . VAL A 1 91 ? -2.613 3.740 3.814 1.00 95.69 91 VAL A CA 1
ATOM 700 C C . VAL A 1 91 ? -3.969 3.047 3.662 1.00 95.69 91 VAL A C 1
ATOM 702 O O . VAL A 1 91 ? -4.743 3.023 4.617 1.00 95.69 91 VAL A O 1
ATOM 705 N N . SER A 1 92 ? -4.229 2.405 2.521 1.00 96.62 92 SER A N 1
ATOM 706 C CA . SER A 1 92 ? -5.462 1.642 2.281 1.00 96.62 92 SER A CA 1
ATOM 707 C C . SER A 1 92 ? -5.616 0.469 3.250 1.00 96.62 92 SER A C 1
ATOM 709 O O . SER A 1 92 ? -6.669 0.309 3.868 1.00 96.62 92 SER A O 1
ATOM 711 N N . VAL A 1 93 ? -4.555 -0.315 3.464 1.00 95.81 93 VAL A N 1
ATOM 712 C CA . VAL A 1 93 ? -4.556 -1.415 4.446 1.00 95.81 93 VAL A CA 1
ATOM 713 C C . VAL A 1 93 ? -4.789 -0.888 5.866 1.00 95.81 93 VAL A C 1
ATOM 715 O O . VAL A 1 93 ? -5.594 -1.446 6.616 1.00 95.81 93 VAL A O 1
ATOM 718 N N . VAL A 1 94 ? -4.140 0.218 6.242 1.00 95.00 94 VAL A N 1
ATOM 719 C CA . VAL A 1 94 ? -4.336 0.830 7.564 1.00 95.00 94 VAL A CA 1
ATOM 720 C C . VAL A 1 94 ? -5.747 1.394 7.726 1.00 95.00 94 VAL A C 1
ATOM 722 O O . VAL A 1 94 ? -6.310 1.284 8.813 1.00 95.00 94 VAL A O 1
ATOM 725 N N . MET A 1 95 ? -6.362 1.934 6.672 1.00 96.25 95 MET A N 1
ATOM 726 C CA . MET A 1 95 ? -7.761 2.370 6.700 1.00 96.25 95 MET A CA 1
ATOM 727 C C . MET A 1 95 ? -8.726 1.211 6.959 1.00 96.25 95 MET A C 1
ATOM 729 O O . MET A 1 95 ? -9.642 1.368 7.768 1.00 96.25 95 MET A O 1
ATOM 733 N N . VAL A 1 96 ? -8.501 0.043 6.346 1.00 95.94 96 VAL A N 1
ATOM 734 C CA . VAL A 1 96 ? -9.281 -1.176 6.631 1.00 95.94 96 VAL A CA 1
ATOM 735 C C . VAL A 1 96 ? -9.144 -1.556 8.107 1.00 95.94 96 VAL A C 1
ATOM 737 O O . VAL A 1 96 ? -10.143 -1.800 8.785 1.00 95.94 96 VAL A O 1
ATOM 740 N N . LEU A 1 97 ? -7.919 -1.532 8.638 1.00 94.06 97 LEU A N 1
ATOM 741 C CA . LEU A 1 97 ? -7.654 -1.832 10.044 1.00 94.06 97 LEU A CA 1
ATOM 742 C C . LEU A 1 97 ? -8.295 -0.794 10.988 1.00 94.06 97 LEU A C 1
ATOM 744 O O . LEU A 1 97 ? -8.890 -1.170 11.998 1.00 94.06 97 LEU A O 1
ATOM 748 N N . LEU A 1 98 ? -8.242 0.499 10.652 1.00 94.19 98 LEU A N 1
ATOM 749 C CA . LEU A 1 98 ? -8.907 1.577 11.391 1.00 94.19 98 LEU A CA 1
ATOM 750 C C . LEU A 1 98 ? -10.424 1.385 11.422 1.00 94.19 98 LEU A C 1
ATOM 752 O O . LEU A 1 98 ? -11.026 1.490 12.491 1.00 94.19 98 LEU A O 1
ATOM 756 N N . ALA A 1 99 ? -11.038 1.070 10.278 1.00 93.31 99 ALA A N 1
ATOM 757 C CA . ALA A 1 99 ? -12.465 0.778 10.192 1.00 93.31 99 ALA A CA 1
ATOM 758 C C . ALA A 1 99 ? -12.837 -0.437 11.059 1.00 93.31 99 ALA A C 1
ATOM 760 O O . ALA A 1 99 ? -13.807 -0.373 11.814 1.00 93.31 99 ALA A O 1
ATOM 761 N N . GLY A 1 100 ? -12.023 -1.497 11.033 1.00 91.12 100 GLY A N 1
ATOM 762 C CA . GLY A 1 100 ? -12.207 -2.679 11.878 1.00 91.12 100 GLY A CA 1
ATOM 763 C C . GLY A 1 100 ? -12.153 -2.375 13.370 1.00 91.12 100 GLY A C 1
ATOM 764 O O . GLY A 1 100 ? -13.046 -2.778 14.111 1.00 91.12 100 GLY A O 1
ATOM 765 N N . VAL A 1 101 ? -11.157 -1.605 13.818 1.00 90.44 101 VAL A N 1
ATOM 766 C CA . VAL A 1 101 ? -11.046 -1.195 15.229 1.00 90.44 101 VAL A CA 1
ATOM 767 C C . VAL A 1 101 ? -12.193 -0.266 15.642 1.00 90.44 101 VAL A C 1
ATOM 769 O O . VAL A 1 101 ? -12.627 -0.316 16.786 1.00 90.44 101 VAL A O 1
ATOM 772 N N . ILE A 1 102 ? -12.713 0.571 14.737 1.00 90.75 102 ILE A N 1
ATOM 773 C CA . ILE A 1 102 ? -13.876 1.424 15.030 1.00 90.75 102 ILE A CA 1
ATOM 774 C C . ILE A 1 102 ? -15.151 0.588 15.208 1.00 90.75 102 ILE A C 1
ATOM 776 O O . ILE A 1 102 ? -15.936 0.911 16.100 1.00 90.75 102 ILE A O 1
ATOM 780 N N . ILE A 1 103 ? -15.347 -0.454 14.389 1.00 87.88 103 ILE A N 1
ATOM 781 C CA . ILE A 1 103 ? -16.493 -1.375 14.487 1.00 87.88 103 ILE A CA 1
ATOM 782 C C . ILE A 1 103 ? -16.396 -2.245 15.743 1.00 87.88 103 ILE A C 1
ATOM 784 O O . ILE A 1 103 ? -17.389 -2.451 16.441 1.00 87.88 103 ILE A O 1
ATOM 788 N N . CYS A 1 104 ? -15.205 -2.759 16.048 1.00 81.94 104 CYS A N 1
ATOM 789 C CA . CYS A 1 104 ? -14.965 -3.547 17.248 1.00 81.94 104 CYS A CA 1
ATOM 790 C C . CYS A 1 104 ? -14.914 -2.617 18.468 1.00 81.94 104 CYS A C 1
ATOM 792 O O . CYS A 1 104 ? -13.864 -2.099 18.840 1.00 81.94 104 CYS A O 1
ATOM 794 N N . SER A 1 105 ? -16.065 -2.405 19.112 1.00 67.12 105 SER A N 1
ATOM 795 C CA . SER A 1 105 ? -16.242 -1.454 20.220 1.00 67.12 105 SER A CA 1
ATOM 796 C C . SER A 1 105 ? -15.420 -1.732 21.486 1.00 67.12 105 SER A C 1
ATOM 798 O O . SER A 1 105 ? -15.495 -0.954 22.436 1.00 67.12 105 SER A O 1
ATOM 800 N N . ASP A 1 106 ? -14.678 -2.835 21.522 1.00 73.00 106 ASP A N 1
ATOM 801 C CA . ASP A 1 106 ? -14.075 -3.383 22.737 1.00 73.00 106 ASP A CA 1
ATOM 802 C C . ASP A 1 106 ? -12.739 -2.724 23.106 1.00 73.00 106 ASP A C 1
ATOM 804 O O . ASP A 1 106 ? -12.268 -2.874 24.231 1.00 73.00 106 ASP A O 1
ATOM 808 N N . PHE A 1 107 ? -12.145 -1.947 22.195 1.00 78.56 107 PHE A N 1
ATOM 809 C CA . PHE A 1 107 ? -10.865 -1.281 22.430 1.00 78.56 107 PHE A CA 1
ATOM 810 C C . PHE A 1 107 ? -11.036 0.086 23.110 1.00 78.56 107 PHE A C 1
ATOM 812 O O . PHE A 1 107 ? -11.756 0.961 22.624 1.00 78.56 1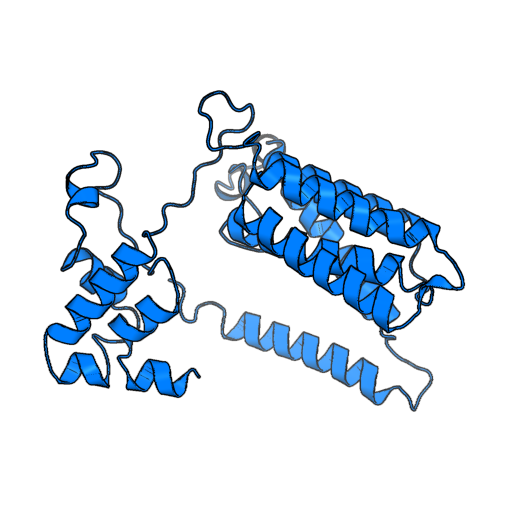07 PHE A O 1
ATOM 819 N N . LYS A 1 108 ? -10.276 0.347 24.182 1.00 81.38 108 LYS A N 1
ATOM 820 C CA . LYS A 1 108 ? -10.265 1.631 24.928 1.00 81.38 108 LYS A CA 1
ATOM 821 C C . LYS A 1 108 ? -9.555 2.795 24.214 1.00 81.38 108 LYS A C 1
ATOM 823 O O . LYS A 1 108 ? -9.058 3.727 24.852 1.00 81.38 108 LYS A O 1
ATOM 828 N N . ILE A 1 109 ? -9.476 2.770 22.886 1.00 84.56 109 ILE A N 1
ATOM 829 C CA . ILE A 1 109 ? -8.856 3.840 22.098 1.00 84.56 109 ILE A CA 1
ATOM 830 C C . ILE A 1 109 ? -9.888 4.953 21.874 1.00 84.56 109 ILE A C 1
ATOM 832 O O . ILE A 1 109 ? -11.061 4.695 21.609 1.00 84.56 109 ILE A O 1
ATOM 836 N N . LYS A 1 110 ? -9.471 6.222 21.979 1.00 90.06 110 LYS A N 1
ATOM 837 C CA . LYS A 1 110 ? -10.369 7.369 21.764 1.00 90.06 110 LYS A CA 1
ATOM 838 C C . LYS A 1 110 ? -10.941 7.326 20.338 1.00 90.06 110 LYS A C 1
ATOM 840 O O . LYS A 1 110 ? -10.232 7.659 19.391 1.00 90.06 110 LYS A O 1
ATOM 845 N N . LYS A 1 111 ? -12.232 6.994 20.186 1.00 89.38 111 LYS A N 1
ATOM 846 C CA . LYS A 1 111 ? -12.911 6.883 18.875 1.00 89.38 111 LYS A CA 1
ATOM 847 C C . LYS A 1 111 ? -12.738 8.134 18.001 1.00 89.38 111 LYS A C 1
ATOM 849 O O . LYS A 1 111 ? -12.556 8.011 16.796 1.00 89.38 111 LYS A O 1
ATOM 854 N N . ASN A 1 112 ? -12.727 9.330 18.597 1.00 92.12 112 ASN A N 1
ATOM 855 C CA . ASN A 1 112 ? -12.521 10.581 17.855 1.00 92.12 112 ASN A CA 1
ATOM 856 C C . ASN A 1 112 ? -11.137 10.655 17.196 1.00 92.12 112 ASN A C 1
ATOM 858 O O . ASN A 1 112 ? -11.039 11.098 16.060 1.00 92.12 112 ASN A O 1
ATOM 862 N N . PHE A 1 113 ? -10.087 10.178 17.872 1.00 94.44 113 PHE A N 1
ATOM 863 C CA . PHE A 1 113 ? -8.741 10.132 17.299 1.00 94.44 113 PHE A CA 1
ATOM 864 C C . PHE A 1 113 ? -8.694 9.206 16.077 1.00 94.44 113 PHE A C 1
ATOM 866 O O . PHE A 1 113 ? -8.182 9.600 15.035 1.00 94.44 113 PHE A O 1
ATOM 873 N N . LEU A 1 114 ? -9.310 8.021 16.171 1.00 94.12 114 LEU A N 1
ATOM 874 C CA . LEU A 1 114 ? -9.386 7.075 15.053 1.00 94.12 114 LEU A CA 1
ATOM 875 C C . LEU A 1 114 ? -10.165 7.649 13.862 1.00 94.12 114 LEU A C 1
ATOM 877 O O . LEU A 1 114 ? -9.721 7.512 12.729 1.00 94.12 114 LEU A O 1
ATOM 881 N N . LYS A 1 115 ? -11.289 8.338 14.110 1.00 93.62 115 LYS A N 1
ATOM 882 C CA . LYS A 1 115 ? -12.075 9.004 13.057 1.00 93.62 115 LYS A CA 1
ATOM 883 C C . LYS A 1 115 ? -11.285 10.106 12.350 1.00 93.62 115 LYS A C 1
ATOM 885 O O . LYS A 1 115 ? -11.332 10.181 11.128 1.00 93.62 115 LYS A O 1
ATOM 890 N N . VAL A 1 116 ? -10.547 10.931 13.101 1.00 95.88 116 VAL A N 1
ATOM 891 C CA . VAL A 1 116 ? -9.671 11.968 12.527 1.00 95.88 116 VAL A CA 1
ATOM 892 C C . VAL A 1 116 ? -8.580 11.332 11.672 1.00 95.88 116 VAL A C 1
ATOM 894 O O . VAL A 1 116 ? -8.350 11.779 10.554 1.00 95.88 116 VAL A O 1
ATOM 897 N N . LEU A 1 117 ? -7.948 10.266 12.166 1.00 96.56 117 LEU A N 1
ATOM 898 C CA . LEU A 1 117 ? -6.879 9.576 11.448 1.00 96.56 117 LEU A CA 1
ATOM 899 C C . LEU A 1 117 ? -7.377 8.934 10.152 1.00 96.56 117 LEU A C 1
ATOM 901 O O . LEU A 1 117 ? -6.726 9.016 9.115 1.00 96.56 117 LEU A O 1
ATOM 905 N N . LEU A 1 118 ? -8.561 8.334 10.206 1.00 96.25 118 LEU A N 1
ATOM 906 C CA . LEU A 1 118 ? -9.211 7.720 9.064 1.00 96.25 118 LEU A CA 1
ATOM 907 C C . LEU A 1 118 ? -9.655 8.770 8.028 1.00 96.25 118 LEU A C 1
ATOM 909 O O . LEU A 1 118 ? -9.433 8.569 6.838 1.00 96.25 118 LEU A O 1
ATOM 913 N N . PHE A 1 119 ? -10.189 9.918 8.458 1.00 96.19 119 PHE A N 1
ATOM 914 C CA . PHE A 1 119 ? -10.497 11.031 7.553 1.00 96.19 119 PHE A CA 1
ATOM 915 C C . PHE A 1 119 ? -9.229 11.611 6.911 1.00 96.19 119 PHE A C 1
ATOM 917 O O . PHE A 1 119 ? -9.184 11.809 5.701 1.00 96.19 119 PHE A O 1
ATOM 924 N N . ALA A 1 120 ? -8.169 11.814 7.697 1.00 96.94 120 ALA A N 1
ATOM 925 C CA . ALA A 1 120 ? -6.873 12.249 7.186 1.00 96.94 120 ALA A CA 1
ATOM 926 C C . ALA A 1 120 ? -6.266 11.227 6.208 1.00 96.94 120 ALA A C 1
ATOM 928 O O . ALA A 1 120 ? -5.602 11.609 5.254 1.00 96.94 120 ALA A O 1
ATOM 929 N N . SER A 1 121 ? -6.507 9.932 6.395 1.00 96.94 121 SER A N 1
ATOM 930 C CA . SER A 1 121 ? -6.053 8.903 5.452 1.00 96.94 121 SER A CA 1
ATOM 931 C C . SER A 1 121 ? -6.823 8.963 4.131 1.00 96.94 121 SER A C 1
ATOM 933 O O . SER A 1 121 ? -6.213 8.897 3.069 1.00 96.94 121 SER A O 1
ATOM 935 N N . LEU A 1 122 ? -8.146 9.167 4.189 1.00 96.25 122 LEU A N 1
ATOM 936 C CA . LEU A 1 122 ? -8.978 9.346 2.997 1.00 96.25 122 LEU A CA 1
ATOM 937 C C . LEU A 1 122 ? -8.533 10.570 2.190 1.00 96.25 122 LEU A C 1
ATOM 939 O O . LEU A 1 122 ? -8.331 10.462 0.987 1.00 96.25 122 LEU A O 1
ATOM 943 N N . VAL A 1 123 ? -8.378 11.728 2.840 1.00 94.81 123 VAL A N 1
ATOM 944 C CA . VAL A 1 123 ? -7.953 12.958 2.154 1.00 94.81 123 VAL A CA 1
ATOM 945 C C . VAL A 1 123 ? -6.610 12.744 1.458 1.00 94.81 123 VAL A C 1
ATOM 947 O O . VAL A 1 123 ? -6.440 13.178 0.324 1.00 94.81 123 VAL A O 1
ATOM 950 N N . LEU A 1 124 ? -5.688 12.013 2.089 1.00 93.25 124 LEU A N 1
ATOM 951 C CA . LEU A 1 124 ? -4.411 11.685 1.471 1.00 93.25 124 LEU A CA 1
ATOM 952 C C . LEU A 1 124 ? -4.580 10.783 0.237 1.00 93.25 124 LEU A C 1
ATOM 954 O O . LEU A 1 124 ? -3.973 11.069 -0.789 1.00 93.25 124 LEU A O 1
ATOM 958 N N . LEU A 1 125 ? -5.418 9.741 0.306 1.00 93.69 125 LEU A N 1
ATOM 959 C CA . LEU A 1 125 ? -5.707 8.884 -0.852 1.00 93.69 125 LEU A CA 1
ATOM 960 C C . LEU A 1 125 ? -6.343 9.657 -2.008 1.00 93.69 125 LEU A C 1
ATOM 962 O O . LEU A 1 125 ? -5.990 9.405 -3.151 1.00 93.69 125 LEU A O 1
ATOM 966 N N . ILE A 1 126 ? -7.222 10.619 -1.720 1.00 92.38 126 ILE A N 1
ATOM 967 C CA . ILE A 1 126 ? -7.827 11.487 -2.742 1.00 92.38 126 ILE A CA 1
ATOM 968 C C . ILE A 1 126 ? -6.776 12.396 -3.392 1.00 92.38 126 ILE A C 1
ATOM 970 O O . ILE A 1 126 ? -6.861 12.666 -4.583 1.00 92.38 126 ILE A O 1
ATOM 974 N N . ILE A 1 127 ? -5.791 12.880 -2.627 1.00 89.31 127 ILE A N 1
ATOM 975 C CA . ILE A 1 127 ? -4.714 13.721 -3.174 1.00 89.31 127 ILE A CA 1
ATOM 976 C C . ILE A 1 127 ? -3.769 12.907 -4.065 1.00 89.31 127 ILE A C 1
ATOM 978 O O . ILE A 1 127 ? -3.310 13.424 -5.080 1.00 89.31 127 ILE A O 1
ATOM 982 N N . ILE A 1 128 ? -3.436 11.675 -3.667 1.00 88.88 128 ILE A N 1
ATOM 983 C CA . ILE A 1 128 ? -2.495 10.828 -4.414 1.00 88.88 128 ILE A CA 1
ATOM 984 C C . ILE A 1 128 ? -3.171 10.168 -5.628 1.00 88.88 128 ILE A C 1
ATOM 986 O O . ILE A 1 128 ? -2.557 10.071 -6.682 1.00 88.88 128 ILE A O 1
ATOM 990 N N . ASP A 1 129 ? -4.415 9.730 -5.456 1.00 90.50 129 ASP A N 1
ATOM 991 C CA . ASP A 1 129 ? -5.305 9.131 -6.452 1.00 90.50 129 ASP A CA 1
ATOM 992 C C . ASP A 1 129 ? -4.713 7.992 -7.300 1.00 90.50 129 ASP A C 1
ATOM 994 O O . ASP A 1 129 ? -4.540 8.085 -8.513 1.00 90.50 129 ASP A O 1
ATOM 998 N N . ILE A 1 130 ? -4.403 6.869 -6.648 1.00 88.19 130 ILE A N 1
ATOM 999 C CA . ILE A 1 130 ? -3.864 5.679 -7.320 1.00 88.19 130 ILE A CA 1
ATOM 1000 C C . ILE A 1 130 ? -4.899 4.553 -7.319 1.00 88.19 130 ILE A C 1
ATOM 1002 O O . ILE A 1 130 ? -5.304 4.066 -6.260 1.00 88.19 130 ILE A O 1
ATOM 1006 N N . ILE A 1 131 ? -5.255 4.062 -8.512 1.00 90.19 131 ILE A N 1
ATOM 1007 C CA . ILE A 1 131 ? -6.256 2.998 -8.727 1.00 90.19 131 ILE A CA 1
ATOM 1008 C C . ILE A 1 131 ? -5.953 1.748 -7.884 1.00 90.19 131 ILE A C 1
ATOM 1010 O O . ILE A 1 131 ? -6.847 1.196 -7.240 1.00 90.19 131 ILE A O 1
ATOM 1014 N N . SER A 1 132 ? -4.687 1.323 -7.824 1.00 89.19 132 SER A N 1
ATOM 1015 C CA . SER A 1 132 ? -4.260 0.156 -7.036 1.00 89.19 132 SER A CA 1
ATOM 1016 C C . SER A 1 132 ? -4.634 0.275 -5.555 1.00 89.19 132 SER A C 1
ATOM 1018 O O . SER A 1 132 ? -5.045 -0.708 -4.939 1.00 89.19 132 SER A O 1
ATOM 1020 N N . ALA A 1 133 ? -4.541 1.476 -4.979 1.00 93.50 133 ALA A N 1
ATOM 1021 C CA . ALA A 1 133 ? -4.907 1.723 -3.589 1.00 93.50 133 ALA A CA 1
ATOM 1022 C C . ALA A 1 133 ? -6.425 1.604 -3.384 1.00 93.50 133 ALA A C 1
ATOM 1024 O O . ALA A 1 133 ? -6.875 0.929 -2.456 1.00 93.50 133 ALA A O 1
ATOM 1025 N N . TRP A 1 134 ? -7.219 2.160 -4.304 1.00 96.25 134 TRP A N 1
ATOM 1026 C CA . TRP A 1 134 ? -8.679 2.057 -4.277 1.00 96.25 134 TRP A CA 1
ATOM 1027 C C . TRP A 1 134 ? -9.177 0.613 -4.405 1.00 96.25 134 TRP A C 1
ATOM 1029 O O . TRP A 1 134 ? -10.094 0.223 -3.682 1.00 96.25 134 TRP A O 1
ATOM 1039 N N . ILE A 1 135 ? -8.536 -0.212 -5.242 1.00 94.94 135 ILE A N 1
ATOM 1040 C CA . ILE A 1 135 ? -8.842 -1.648 -5.359 1.00 94.94 135 ILE A CA 1
ATOM 1041 C C . ILE A 1 135 ? -8.554 -2.380 -4.041 1.00 94.94 135 ILE A C 1
ATOM 1043 O O . ILE A 1 135 ? -9.384 -3.164 -3.575 1.00 94.94 135 ILE A O 1
ATOM 1047 N N . VAL A 1 136 ? -7.401 -2.120 -3.414 1.00 95.44 136 VAL A N 1
ATOM 1048 C CA . VAL A 1 136 ? -7.032 -2.735 -2.126 1.00 95.44 136 VAL A CA 1
ATOM 1049 C C . VAL A 1 136 ? -7.999 -2.311 -1.019 1.00 95.44 136 VAL A C 1
ATOM 1051 O O . VAL A 1 136 ? -8.451 -3.157 -0.242 1.00 95.44 136 VAL A O 1
ATOM 1054 N N . LEU A 1 137 ? -8.361 -1.026 -0.964 1.00 96.69 137 LEU A N 1
ATOM 1055 C CA . LEU A 1 137 ? -9.332 -0.499 -0.006 1.00 96.69 137 LEU A CA 1
ATOM 1056 C C . LEU A 1 137 ? -10.713 -1.141 -0.204 1.00 96.69 137 LEU A C 1
ATOM 1058 O O . LEU A 1 137 ? -11.313 -1.611 0.765 1.00 96.69 137 LEU A O 1
ATOM 1062 N N . LEU A 1 138 ? -11.181 -1.235 -1.455 1.00 97.19 138 LEU A N 1
ATOM 1063 C CA . LEU A 1 138 ? -12.443 -1.878 -1.820 1.00 97.19 138 LEU A CA 1
ATOM 1064 C C . LEU A 1 138 ? -12.470 -3.344 -1.382 1.00 97.19 138 LEU A C 1
ATOM 1066 O O . LEU A 1 138 ? -13.413 -3.766 -0.711 1.00 97.19 138 LEU A O 1
ATOM 1070 N N . ALA A 1 139 ? -11.438 -4.114 -1.734 1.00 96.38 139 ALA A N 1
ATOM 1071 C CA . ALA A 1 139 ? -11.344 -5.529 -1.392 1.00 96.38 139 ALA A CA 1
ATOM 1072 C C . ALA A 1 139 ? -11.312 -5.736 0.131 1.00 96.38 139 ALA A C 1
ATOM 1074 O O . ALA A 1 139 ? -12.083 -6.536 0.668 1.00 96.38 139 ALA A O 1
ATOM 1075 N N . GLY A 1 140 ? -10.474 -4.973 0.838 1.00 95.56 140 GLY A N 1
ATOM 1076 C CA . GLY A 1 140 ? -10.318 -5.082 2.285 1.00 95.56 140 GLY A CA 1
ATOM 1077 C C . GLY A 1 140 ? -11.580 -4.697 3.058 1.00 95.56 140 GLY A C 1
ATOM 1078 O O . GLY A 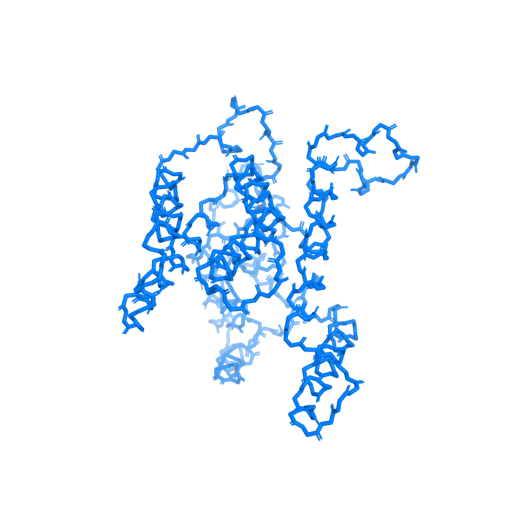1 140 ? -11.987 -5.420 3.967 1.00 95.56 140 GLY A O 1
ATOM 1079 N N . LEU A 1 141 ? -12.247 -3.602 2.683 1.00 94.88 141 LEU A N 1
ATOM 1080 C CA . LEU A 1 141 ? -13.487 -3.178 3.339 1.00 94.88 141 LEU A CA 1
ATOM 1081 C C . LEU A 1 141 ? -14.677 -4.070 2.987 1.00 94.88 141 LEU A C 1
ATOM 1083 O O . LEU A 1 141 ? -15.509 -4.327 3.858 1.00 94.88 141 LEU A O 1
ATOM 1087 N N . SER A 1 142 ? -14.756 -4.574 1.753 1.00 94.12 142 SER A N 1
ATOM 1088 C CA . SER A 1 142 ? -15.789 -5.542 1.364 1.00 94.12 142 SER A CA 1
ATOM 1089 C C . SER A 1 142 ? -15.654 -6.816 2.192 1.00 94.12 142 SER A C 1
ATOM 1091 O O . SER A 1 142 ? -16.625 -7.263 2.801 1.00 94.12 142 SER A O 1
ATOM 1093 N N . PHE A 1 143 ? -14.432 -7.345 2.306 1.00 93.81 143 PHE A N 1
ATOM 1094 C CA . PHE A 1 143 ? -14.138 -8.496 3.154 1.00 93.81 143 PHE A CA 1
ATOM 1095 C C . PHE A 1 143 ? -14.490 -8.233 4.623 1.00 93.81 143 PHE A C 1
ATOM 1097 O O . PHE A 1 143 ? -15.169 -9.043 5.251 1.00 93.81 143 PHE A O 1
ATOM 1104 N N . LEU A 1 144 ? -14.102 -7.073 5.159 1.00 91.25 144 LEU A N 1
ATOM 1105 C CA . LEU A 1 144 ? -14.411 -6.687 6.535 1.00 91.25 144 LEU A CA 1
ATOM 1106 C C . LEU A 1 144 ? -15.920 -6.580 6.780 1.00 91.25 144 LEU A C 1
ATOM 1108 O O . LEU A 1 144 ? -16.408 -7.030 7.813 1.00 91.25 144 LEU A O 1
ATOM 1112 N N . THR A 1 145 ? -16.666 -6.027 5.825 1.00 90.44 145 THR A N 1
ATOM 1113 C CA . THR A 1 145 ? -18.126 -5.888 5.911 1.00 90.44 145 THR A CA 1
ATOM 1114 C C . THR A 1 145 ? -18.811 -7.254 5.886 1.00 90.44 145 THR A C 1
ATOM 1116 O O . THR A 1 145 ? -19.702 -7.501 6.697 1.00 90.44 145 THR A O 1
ATOM 1119 N N . VAL A 1 146 ? -18.360 -8.167 5.016 1.00 91.75 146 VAL A N 1
ATOM 1120 C CA . VAL A 1 146 ? -18.842 -9.557 4.981 1.00 91.75 146 VAL A CA 1
ATOM 1121 C C . VAL A 1 146 ? -18.529 -10.268 6.296 1.00 91.75 146 VAL A C 1
ATOM 1123 O O . VAL A 1 146 ? -19.419 -10.889 6.871 1.00 91.75 146 VAL A O 1
ATOM 1126 N N . LEU A 1 147 ? -17.307 -10.139 6.821 1.00 88.94 147 LEU A N 1
ATOM 1127 C CA . LEU A 1 147 ? -16.945 -10.717 8.117 1.00 88.94 147 LEU A CA 1
ATOM 1128 C C . LEU A 1 147 ? -17.808 -10.167 9.250 1.00 88.94 147 LEU A C 1
ATOM 1130 O O . LEU A 1 147 ? -18.337 -10.952 10.030 1.00 88.94 147 LEU A O 1
ATOM 1134 N N . ALA A 1 148 ? -18.001 -8.848 9.311 1.00 87.62 148 ALA A N 1
ATOM 1135 C CA . ALA A 1 148 ? -18.877 -8.228 10.298 1.00 87.62 148 ALA A CA 1
ATOM 1136 C C . ALA A 1 148 ? -20.306 -8.789 10.199 1.00 87.62 148 ALA A C 1
ATOM 1138 O O . ALA A 1 148 ? -20.942 -9.008 11.232 1.00 87.62 148 ALA A O 1
ATOM 1139 N N . PHE A 1 149 ? -20.769 -9.075 8.968 1.00 85.88 149 PHE A N 1
ATOM 1140 C CA . PHE A 1 149 ? -22.045 -9.741 8.684 1.00 85.88 149 PHE A CA 1
ATOM 1141 C C . PHE A 1 149 ? -22.132 -11.138 9.279 1.00 85.88 149 PHE A C 1
ATOM 1143 O O . PHE A 1 149 ? -23.059 -11.443 10.030 1.00 85.88 149 PHE A O 1
ATOM 1150 N N . LEU A 1 150 ? -21.121 -11.955 9.004 1.00 88.12 150 LEU A N 1
ATOM 1151 C CA . LEU A 1 150 ? -21.049 -13.336 9.461 1.00 88.12 150 LEU A CA 1
ATOM 1152 C C . LEU A 1 150 ? -20.903 -13.453 10.983 1.00 88.12 150 LEU A C 1
ATOM 1154 O O . LEU A 1 150 ? -21.487 -14.353 11.581 1.00 88.12 150 LEU A O 1
ATOM 1158 N N . THR A 1 151 ? -20.164 -12.548 11.630 1.00 83.81 151 THR A N 1
ATOM 1159 C CA . THR A 1 151 ? -19.943 -12.599 13.085 1.00 83.81 151 THR A CA 1
ATOM 1160 C C . THR A 1 151 ? -21.090 -12.003 13.899 1.00 83.81 151 THR A C 1
ATOM 1162 O O . THR A 1 151 ? -21.090 -12.108 15.124 1.00 83.81 151 THR A O 1
ATOM 1165 N N . GLY A 1 152 ? -22.082 -11.378 13.256 1.00 77.38 152 GLY A N 1
ATOM 1166 C CA . GLY A 1 152 ? -23.247 -10.825 13.947 1.00 77.38 152 GLY A CA 1
ATOM 1167 C C . GLY A 1 152 ? -22.917 -9.663 14.894 1.00 77.38 152 GLY A C 1
ATOM 1168 O O . GLY A 1 152 ? -23.680 -9.395 15.826 1.00 77.38 152 GLY A O 1
ATOM 1169 N N . SER A 1 153 ? -21.813 -8.945 14.654 1.00 69.00 153 SER A N 1
ATOM 1170 C CA . SER A 1 153 ? -21.308 -7.860 15.515 1.00 69.00 153 SER A CA 1
ATOM 1171 C C . SER A 1 153 ? -22.236 -6.624 15.588 1.00 69.00 153 SER A C 1
ATOM 1173 O O . SER A 1 153 ? -21.948 -5.665 16.297 1.00 69.00 153 SER A O 1
ATOM 1175 N N . PHE A 1 154 ? -23.383 -6.636 14.896 1.00 59.34 154 PHE A N 1
ATOM 1176 C CA . PHE A 1 154 ? -24.312 -5.503 14.730 1.00 59.34 154 PHE A CA 1
ATOM 1177 C C . PHE A 1 154 ? -25.169 -5.153 15.933 1.00 59.34 154 PHE A C 1
ATOM 1179 O O . PHE A 1 154 ? -25.782 -4.087 15.938 1.00 59.34 154 PHE A O 1
ATOM 1186 N N . LYS A 1 155 ? -25.285 -6.040 16.927 1.00 63.31 155 LYS A N 1
ATOM 1187 C CA . LYS A 1 155 ? -26.341 -5.911 17.945 1.00 63.31 155 LYS A CA 1
ATOM 1188 C C . LYS A 1 155 ? -26.227 -4.650 18.808 1.00 63.31 155 LYS A C 1
ATOM 1190 O O . LYS A 1 155 ? -27.196 -4.313 19.478 1.00 63.31 155 LYS A O 1
ATOM 1195 N N . LYS A 1 156 ? -25.077 -3.965 18.805 1.00 62.31 156 LYS A N 1
ATOM 1196 C CA . LYS A 1 156 ? -24.824 -2.822 19.691 1.00 62.31 156 LYS A CA 1
ATOM 1197 C C . LYS A 1 156 ? -24.764 -1.467 18.982 1.00 62.31 156 LYS A C 1
ATOM 1199 O O . LYS A 1 156 ? -25.267 -0.511 19.547 1.00 62.31 156 LYS A O 1
ATOM 1204 N N . ASP A 1 157 ? -24.234 -1.382 17.756 1.00 71.75 157 ASP A N 1
ATOM 1205 C CA . ASP A 1 157 ? -23.984 -0.099 17.077 1.00 71.75 157 ASP A CA 1
ATOM 1206 C C . ASP A 1 157 ? -24.107 -0.193 15.538 1.00 71.75 157 ASP A C 1
ATOM 1208 O O . ASP A 1 157 ? -23.138 -0.024 14.799 1.00 71.75 157 ASP A O 1
ATOM 1212 N N . MET A 1 158 ? -25.320 -0.418 15.021 1.00 78.19 158 MET A N 1
ATOM 1213 C CA . MET A 1 158 ? -25.573 -0.547 13.570 1.00 78.19 158 MET A CA 1
ATOM 1214 C C . MET A 1 158 ? -25.080 0.666 12.748 1.00 78.19 158 MET A C 1
ATOM 1216 O O . MET A 1 158 ? -24.653 0.521 11.604 1.00 78.19 158 MET A O 1
ATOM 1220 N N . HIS A 1 159 ? -25.053 1.857 13.355 1.00 84.31 159 HIS A N 1
ATOM 1221 C CA . HIS A 1 159 ? -24.549 3.086 12.737 1.00 84.31 159 HIS A CA 1
ATOM 1222 C C . HIS A 1 159 ? -23.040 3.053 12.428 1.00 84.31 159 HIS A C 1
ATOM 1224 O O . HIS A 1 159 ? -22.582 3.802 11.570 1.00 84.31 159 HIS A O 1
ATOM 1230 N N . GLN A 1 160 ? -22.253 2.202 13.097 1.00 83.50 160 GLN A N 1
ATOM 1231 C CA . GLN A 1 160 ? -20.807 2.099 12.853 1.00 83.50 160 GLN A CA 1
ATOM 1232 C C . GLN A 1 160 ? -20.491 1.348 11.556 1.00 83.50 160 GLN A C 1
ATOM 1234 O O . GLN A 1 160 ? -19.435 1.575 10.973 1.00 83.50 160 GLN A O 1
ATOM 1239 N N . LEU A 1 161 ? -21.420 0.527 11.054 1.00 86.00 161 LEU A N 1
ATOM 1240 C CA . LEU A 1 161 ? -21.266 -0.183 9.783 1.00 86.00 161 LEU A CA 1
ATOM 1241 C C . LEU A 1 161 ? -21.470 0.721 8.557 1.00 86.00 161 LEU A C 1
ATOM 1243 O O . LEU A 1 161 ? -20.962 0.432 7.475 1.00 86.00 161 LEU A O 1
ATOM 1247 N N . LEU A 1 162 ? -22.173 1.845 8.725 1.00 89.69 162 LEU A N 1
ATOM 1248 C CA . LEU A 1 162 ? -22.335 2.836 7.657 1.00 89.69 162 LEU A CA 1
ATOM 1249 C C . LEU A 1 162 ? -20.985 3.386 7.187 1.00 89.69 162 LEU A C 1
ATOM 1251 O O . LEU A 1 162 ? -20.848 3.765 6.031 1.00 89.69 162 LEU A O 1
ATOM 1255 N N . LEU A 1 163 ? -19.987 3.400 8.072 1.00 90.69 163 LEU A N 1
ATOM 1256 C CA . LEU A 1 163 ? -18.661 3.930 7.795 1.00 90.69 163 LEU A CA 1
ATOM 1257 C C . LEU A 1 163 ? -17.899 3.098 6.734 1.00 90.69 163 LEU A C 1
ATOM 1259 O O . LEU A 1 163 ? -17.532 3.674 5.714 1.00 90.69 163 LEU A O 1
ATOM 1263 N N . PRO A 1 164 ? -17.693 1.773 6.883 1.00 90.81 164 PRO A N 1
ATOM 1264 C CA . PRO A 1 164 ? -17.097 0.953 5.824 1.00 90.81 164 PRO A CA 1
ATOM 1265 C C . PRO A 1 164 ? -17.907 0.950 4.528 1.00 90.81 164 PRO A C 1
ATOM 1267 O O . PRO A 1 164 ? -17.310 1.025 3.460 1.00 90.81 164 PRO A O 1
ATOM 1270 N N . ILE A 1 165 ? -19.245 0.917 4.605 1.00 92.38 165 ILE A N 1
ATOM 1271 C CA . ILE A 1 165 ? -20.107 0.976 3.411 1.00 92.38 165 ILE A CA 1
ATOM 1272 C C . ILE A 1 165 ? -19.874 2.282 2.644 1.00 92.38 165 ILE A C 1
ATOM 1274 O O . ILE A 1 165 ? -19.719 2.269 1.425 1.00 92.38 165 ILE A O 1
ATOM 1278 N N . PHE A 1 166 ? -19.800 3.406 3.356 1.00 94.56 166 PHE A N 1
ATOM 1279 C CA . PHE A 1 166 ? -19.496 4.705 2.767 1.00 94.56 166 PHE A CA 1
ATOM 1280 C C . PHE A 1 166 ? -18.138 4.707 2.053 1.00 94.56 166 PHE A C 1
ATOM 1282 O O . PHE A 1 166 ? -18.049 5.166 0.916 1.00 94.56 166 PHE A O 1
ATOM 1289 N N . PHE A 1 167 ? -17.096 4.137 2.665 1.00 94.94 167 PHE A N 1
ATOM 1290 C CA . PHE A 1 167 ? -15.785 4.037 2.016 1.00 94.94 167 PHE A CA 1
ATOM 1291 C C . PHE A 1 167 ? -15.768 3.087 0.823 1.00 94.94 167 PHE A C 1
ATOM 1293 O O . PHE A 1 167 ? -15.106 3.405 -0.155 1.00 94.94 167 PHE A O 1
ATOM 1300 N N . VAL A 1 168 ? -16.517 1.981 0.853 1.00 95.56 168 VAL A N 1
ATOM 1301 C CA . VAL A 1 168 ? -16.682 1.092 -0.310 1.00 95.56 168 VAL A CA 1
ATOM 1302 C C . VAL A 1 168 ? -17.263 1.863 -1.495 1.00 95.56 168 VAL A C 1
ATOM 1304 O O . VAL A 1 168 ? -16.732 1.768 -2.597 1.00 95.56 168 VAL A O 1
ATOM 1307 N N . ILE A 1 169 ? -18.302 2.675 -1.269 1.00 95.56 169 ILE A N 1
ATOM 1308 C CA . ILE A 1 169 ? -18.901 3.508 -2.323 1.00 95.56 169 ILE A CA 1
ATOM 1309 C C . ILE A 1 169 ? -17.873 4.504 -2.871 1.00 95.56 169 ILE A C 1
ATOM 1311 O O . ILE A 1 169 ? -17.734 4.621 -4.086 1.00 95.56 169 ILE A O 1
ATOM 1315 N N . ILE A 1 170 ? -17.117 5.178 -1.997 1.00 95.19 170 ILE A N 1
ATOM 1316 C CA . ILE A 1 170 ? -16.044 6.088 -2.423 1.00 95.19 170 ILE A CA 1
ATOM 1317 C C . ILE A 1 170 ? -14.990 5.342 -3.246 1.00 95.19 170 ILE A C 1
ATOM 1319 O O . ILE A 1 170 ? -14.622 5.817 -4.313 1.00 95.19 170 ILE A O 1
ATOM 1323 N N . SER A 1 171 ? -14.530 4.171 -2.799 1.00 94.44 171 SER A N 1
ATOM 1324 C CA . SER A 1 171 ? -13.531 3.391 -3.534 1.00 94.44 171 SER A CA 1
ATOM 1325 C C . SER A 1 171 ? -14.020 3.003 -4.924 1.00 94.44 171 SER A C 1
ATOM 1327 O O . SER A 1 171 ? -13.261 3.117 -5.877 1.00 94.44 171 SER A O 1
ATOM 1329 N N . VAL A 1 172 ? -15.286 2.597 -5.067 1.00 95.81 172 VAL A N 1
ATOM 1330 C CA . VAL A 1 172 ? -15.867 2.306 -6.386 1.00 95.81 172 VAL A CA 1
ATOM 1331 C C . VAL A 1 172 ? -15.883 3.556 -7.264 1.00 95.81 172 VAL A C 1
ATOM 1333 O O . VAL A 1 172 ? -15.503 3.470 -8.425 1.00 95.81 172 VAL A O 1
ATOM 1336 N N . LEU A 1 173 ? -16.277 4.715 -6.728 1.00 94.50 173 LEU A N 1
ATOM 1337 C CA . LEU A 1 173 ? -16.301 5.966 -7.495 1.00 94.50 173 LEU A CA 1
ATOM 1338 C C . LEU A 1 173 ? -14.910 6.347 -8.020 1.00 94.50 173 LEU A C 1
ATOM 1340 O O . LEU A 1 173 ? -14.770 6.619 -9.207 1.00 94.50 173 LEU A O 1
ATOM 1344 N N . PHE A 1 174 ? -13.883 6.310 -7.172 1.00 91.50 174 PHE A N 1
ATOM 1345 C CA . PHE A 1 174 ? -12.514 6.688 -7.546 1.00 91.50 174 PHE A CA 1
ATOM 1346 C C . PHE A 1 174 ? -11.781 5.643 -8.406 1.00 91.50 174 PHE A C 1
ATOM 1348 O O . PHE A 1 174 ? -10.750 5.941 -8.990 1.00 91.50 174 PHE A O 1
ATOM 1355 N N . ILE A 1 175 ? -12.319 4.428 -8.564 1.00 91.88 175 ILE A N 1
ATOM 1356 C CA . ILE A 1 175 ? -11.830 3.500 -9.600 1.00 91.88 175 ILE A CA 1
ATOM 1357 C C . ILE A 1 175 ? -12.195 4.005 -11.007 1.00 91.88 175 ILE A C 1
ATOM 1359 O O . ILE A 1 175 ? -11.474 3.725 -11.962 1.00 91.88 175 ILE A O 1
ATOM 1363 N N . PHE A 1 176 ? -13.304 4.739 -11.146 1.00 90.00 176 PHE A N 1
ATOM 1364 C CA . PHE A 1 176 ? -13.787 5.250 -12.435 1.00 90.00 176 PHE A CA 1
ATOM 1365 C C . PHE A 1 176 ? -13.487 6.734 -12.668 1.00 90.00 176 PHE A C 1
ATOM 1367 O O . PHE A 1 176 ? -13.638 7.206 -13.794 1.00 90.00 176 PHE A O 1
ATOM 1374 N N . ILE A 1 177 ? -13.109 7.474 -11.626 1.00 86.88 177 ILE A N 1
ATOM 1375 C CA . ILE A 1 177 ? -12.832 8.909 -11.693 1.00 86.88 177 ILE A CA 1
ATOM 1376 C C . ILE A 1 177 ? -11.348 9.125 -11.417 1.00 86.88 177 ILE A C 1
ATOM 1378 O O . ILE A 1 177 ? -10.891 8.852 -10.315 1.00 86.88 177 ILE A O 1
ATOM 1382 N N . ASP A 1 178 ? -10.642 9.668 -12.404 1.00 75.12 178 ASP A N 1
ATOM 1383 C CA . ASP A 1 178 ? -9.250 10.099 -12.280 1.00 75.12 178 ASP A CA 1
ATOM 1384 C C . ASP A 1 178 ? -9.209 11.601 -11.965 1.00 75.12 178 ASP A C 1
ATOM 1386 O O . ASP A 1 178 ? -9.436 12.454 -12.832 1.00 75.12 178 ASP A O 1
ATOM 1390 N N . ILE A 1 179 ? -9.019 11.918 -10.688 1.00 73.31 179 ILE A N 1
ATOM 1391 C CA . ILE A 1 179 ? -8.890 13.282 -10.164 1.00 73.31 179 ILE A CA 1
ATOM 1392 C C . ILE A 1 179 ? -7.407 13.667 -10.028 1.00 73.31 179 ILE A C 1
ATOM 1394 O O . ILE A 1 179 ? -7.069 14.853 -10.113 1.00 73.31 179 ILE A O 1
ATOM 1398 N N . GLY A 1 180 ? -6.516 12.696 -9.817 1.00 60.38 180 GLY A N 1
ATOM 1399 C CA . GLY A 1 180 ? -5.104 12.916 -9.528 1.00 60.38 180 GLY A CA 1
ATOM 1400 C C . GLY A 1 180 ? -4.139 12.321 -10.554 1.00 60.38 180 GLY A C 1
ATOM 1401 O O . GLY A 1 180 ? -4.202 11.162 -10.941 1.00 60.38 180 GLY A O 1
ATOM 1402 N N . GLY A 1 181 ? -3.154 13.137 -10.932 1.00 57.03 181 GLY A N 1
ATOM 1403 C CA . GLY A 1 181 ? -1.850 12.698 -11.428 1.00 57.03 181 GLY A CA 1
ATOM 1404 C C . GLY A 1 181 ? -1.757 12.141 -12.852 1.00 57.03 181 GLY A C 1
ATOM 1405 O O . GLY A 1 181 ? -0.695 12.305 -13.451 1.00 57.03 181 GLY A O 1
ATOM 1406 N N . GLN A 1 182 ? -2.789 11.508 -13.425 1.0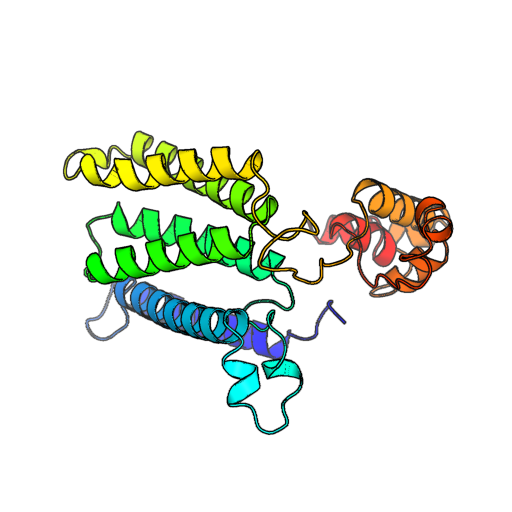0 55.19 182 GLN A N 1
ATOM 1407 C CA . GLN A 1 182 ? -2.699 11.011 -14.813 1.00 55.19 182 GLN A CA 1
ATOM 1408 C C . GLN A 1 182 ? -3.124 12.064 -15.834 1.00 55.19 182 GLN A C 1
ATOM 1410 O O . GLN A 1 182 ? -2.601 12.100 -16.949 1.00 55.19 182 GLN A O 1
ATOM 1415 N N . ASN A 1 183 ? -4.017 12.971 -15.438 1.00 56.72 183 ASN A N 1
ATOM 1416 C CA . ASN A 1 183 ? -4.376 14.115 -16.259 1.00 56.72 183 ASN A CA 1
ATOM 1417 C C . ASN A 1 183 ? -3.309 15.225 -16.148 1.00 56.72 183 ASN A C 1
ATOM 1419 O O . ASN A 1 183 ? -2.998 15.672 -15.035 1.00 56.72 183 ASN A O 1
ATOM 1423 N N . PRO A 1 184 ? -2.774 15.727 -17.281 1.00 57.03 184 PRO A N 1
ATOM 1424 C CA . PRO A 1 184 ? -1.785 16.810 -17.293 1.00 57.03 184 PRO A CA 1
ATOM 1425 C C . PRO A 1 184 ? -2.327 18.134 -16.724 1.00 57.03 184 PRO A C 1
ATOM 1427 O O . PRO A 1 184 ? -1.539 18.987 -16.324 1.00 57.03 184 PRO A O 1
ATOM 1430 N N . ASP A 1 185 ? -3.652 18.272 -16.622 1.00 57.50 185 ASP A N 1
ATOM 1431 C CA . ASP A 1 185 ? -4.349 19.428 -16.041 1.00 57.50 185 ASP A CA 1
ATOM 1432 C C . ASP A 1 185 ? -4.626 19.286 -14.530 1.00 57.50 185 ASP A C 1
ATOM 1434 O O . ASP A 1 185 ? -5.337 20.102 -13.938 1.00 57.50 185 ASP A O 1
ATOM 1438 N N . SER A 1 186 ? -4.100 18.242 -13.878 1.00 62.31 186 SER A N 1
ATOM 1439 C CA . SER A 1 186 ? -4.330 18.032 -12.446 1.00 62.31 186 SER A CA 1
ATOM 1440 C C . SER A 1 186 ? -3.564 19.053 -11.589 1.00 62.31 186 SER A C 1
ATOM 1442 O O . SER A 1 186 ? -2.445 19.467 -11.898 1.00 62.31 186 SER A O 1
ATOM 1444 N N . PHE A 1 187 ? -4.153 19.454 -10.457 1.00 56.50 187 PHE A N 1
ATOM 1445 C CA . PHE A 1 187 ? -3.529 20.401 -9.518 1.00 56.50 187 PHE A CA 1
ATOM 1446 C C . PHE A 1 187 ? -2.232 19.859 -8.882 1.00 56.50 187 PHE A C 1
ATOM 1448 O O . PHE A 1 187 ? -1.420 20.636 -8.371 1.00 56.50 187 PHE A O 1
ATOM 1455 N N . PHE A 1 188 ? -2.031 18.538 -8.916 1.00 62.91 188 PHE A N 1
ATOM 1456 C CA . PHE A 1 188 ? -0.893 17.839 -8.329 1.00 62.91 188 PHE A CA 1
ATOM 1457 C C . PHE A 1 188 ? -0.269 16.882 -9.352 1.00 62.91 188 PHE A C 1
ATOM 1459 O O . PHE A 1 188 ? -0.639 15.717 -9.449 1.00 62.91 188 PHE A O 1
ATOM 1466 N N . ILE A 1 189 ? 0.713 17.379 -10.104 1.00 64.38 189 ILE A N 1
ATOM 1467 C CA . ILE A 1 189 ? 1.517 16.550 -11.009 1.00 64.38 189 ILE A CA 1
ATOM 1468 C C . ILE A 1 189 ? 2.593 15.847 -10.178 1.00 64.38 189 ILE A C 1
ATOM 1470 O O . ILE A 1 189 ? 3.551 16.478 -9.714 1.00 64.38 189 ILE A O 1
ATOM 1474 N N . PHE A 1 190 ? 2.433 14.541 -9.984 1.00 68.75 190 PHE A N 1
ATOM 1475 C CA . PHE A 1 190 ? 3.451 13.686 -9.384 1.00 68.75 190 PHE A CA 1
ATOM 1476 C C . PHE A 1 190 ? 4.199 12.919 -10.482 1.00 68.75 190 PHE A C 1
ATOM 1478 O O . PHE A 1 190 ? 3.579 12.495 -11.457 1.00 68.75 190 PHE A O 1
ATOM 1485 N N . PRO A 1 191 ? 5.526 12.732 -10.362 1.00 65.50 191 PRO A N 1
ATOM 1486 C CA . PRO A 1 191 ? 6.249 11.861 -11.277 1.00 65.50 191 PRO A CA 1
ATOM 1487 C C . PRO A 1 191 ? 5.717 10.435 -11.118 1.00 65.50 191 PRO A C 1
ATOM 1489 O O . PRO A 1 191 ? 5.829 9.853 -10.040 1.00 65.50 191 PRO A O 1
ATOM 1492 N N . GLN A 1 192 ? 5.123 9.890 -12.180 1.00 64.75 192 GLN A N 1
ATOM 1493 C CA . GLN A 1 192 ? 4.656 8.509 -12.178 1.00 64.75 192 GLN A CA 1
ATOM 1494 C C . GLN A 1 192 ? 5.846 7.555 -12.148 1.00 64.75 192 GLN A C 1
ATOM 1496 O O . GLN A 1 192 ? 6.832 7.735 -12.874 1.00 64.75 192 GLN A O 1
ATOM 1501 N N . GLU A 1 193 ? 5.742 6.523 -11.317 1.00 68.62 193 GLU A N 1
ATOM 1502 C CA . GLU A 1 193 ? 6.712 5.444 -11.348 1.00 68.62 193 GLU A CA 1
ATOM 1503 C C . GLU A 1 193 ? 6.565 4.665 -12.647 1.00 68.62 193 GLU A C 1
ATOM 1505 O O . GLU A 1 193 ? 5.505 4.137 -12.973 1.00 68.62 193 GLU A O 1
ATOM 1510 N N . GLN A 1 194 ? 7.651 4.594 -13.407 1.00 72.56 194 GLN A N 1
ATOM 1511 C CA . GLN A 1 194 ? 7.681 3.802 -14.624 1.00 72.56 194 GLN A CA 1
ATOM 1512 C C . GLN A 1 194 ? 7.907 2.340 -14.250 1.00 72.56 194 GLN A C 1
ATOM 1514 O O . GLN A 1 194 ? 9.029 1.937 -13.938 1.00 72.56 194 GLN A O 1
ATOM 1519 N N . TYR A 1 195 ? 6.847 1.542 -14.297 1.00 76.88 195 TYR A N 1
ATOM 1520 C CA . TYR A 1 195 ? 6.927 0.090 -14.198 1.00 76.88 195 TYR A CA 1
ATOM 1521 C C . TYR A 1 195 ? 6.773 -0.559 -15.573 1.00 76.88 195 TYR A C 1
ATOM 1523 O O . TYR A 1 195 ? 6.157 -0.021 -16.492 1.00 76.88 195 TYR A O 1
ATOM 1531 N N . LEU A 1 196 ? 7.362 -1.746 -15.722 1.00 82.38 196 LEU A N 1
ATOM 1532 C CA . LEU A 1 196 ? 7.159 -2.550 -16.918 1.00 82.38 196 LEU A CA 1
ATOM 1533 C C . LEU A 1 196 ? 5.747 -3.138 -16.885 1.00 82.38 196 LEU A C 1
ATOM 1535 O O . LEU A 1 196 ? 5.344 -3.702 -15.869 1.00 82.38 196 LEU A O 1
ATOM 1539 N N . GLU A 1 197 ? 5.025 -3.083 -18.003 1.00 84.81 197 GLU A N 1
ATOM 1540 C CA . GLU A 1 197 ? 3.739 -3.769 -18.120 1.00 84.81 197 GLU A CA 1
ATOM 1541 C C . GLU A 1 197 ? 3.889 -5.259 -17.755 1.00 84.81 197 GLU A C 1
ATOM 1543 O O . GLU A 1 197 ? 4.918 -5.900 -18.023 1.00 84.81 197 GLU A O 1
ATOM 1548 N N . GLN A 1 198 ? 2.867 -5.840 -17.124 1.00 87.31 198 GLN A N 1
ATOM 1549 C CA . GLN A 1 198 ? 2.938 -7.212 -16.628 1.00 87.31 198 GLN A CA 1
ATOM 1550 C C . GLN A 1 198 ? 3.169 -8.223 -17.764 1.00 87.31 198 GLN A C 1
ATOM 1552 O O . GLN A 1 198 ? 3.972 -9.146 -17.618 1.00 87.31 198 GLN A O 1
ATOM 1557 N N . SER A 1 199 ? 2.531 -8.009 -18.917 1.00 89.19 199 SER A N 1
ATOM 1558 C CA . SER A 1 199 ? 2.683 -8.839 -20.117 1.00 89.19 199 SER A CA 1
ATOM 1559 C C . SER A 1 199 ? 4.116 -8.781 -20.674 1.00 89.19 199 SER A C 1
ATOM 1561 O O . SER A 1 199 ? 4.736 -9.815 -20.938 1.00 89.19 199 SER A O 1
ATOM 1563 N N . ALA A 1 200 ? 4.684 -7.577 -20.768 1.00 89.31 200 ALA A N 1
ATOM 1564 C CA . ALA A 1 200 ? 6.057 -7.344 -21.194 1.00 89.31 200 ALA A CA 1
ATOM 1565 C C . ALA A 1 200 ? 7.066 -7.970 -20.220 1.00 89.31 200 ALA A C 1
ATOM 1567 O O . ALA A 1 200 ? 8.046 -8.574 -20.655 1.00 89.31 200 ALA A O 1
ATOM 1568 N N . SER A 1 201 ? 6.791 -7.906 -18.915 1.00 91.81 201 SER A N 1
ATOM 1569 C CA . SER A 1 201 ? 7.610 -8.539 -17.873 1.00 91.81 201 SER A CA 1
ATOM 1570 C C . SER A 1 201 ? 7.681 -10.055 -18.042 1.00 91.81 201 SER A C 1
ATOM 1572 O O . SER A 1 201 ? 8.772 -10.627 -18.039 1.00 91.81 201 SER A O 1
ATOM 1574 N N . TYR A 1 202 ? 6.539 -10.710 -18.273 1.00 93.88 202 TYR A N 1
ATOM 1575 C CA . TYR A 1 202 ? 6.521 -12.144 -18.559 1.00 93.88 202 TYR A CA 1
ATOM 1576 C C . TYR A 1 202 ? 7.229 -12.474 -19.871 1.00 93.88 202 TYR A C 1
ATOM 1578 O O . TYR A 1 202 ? 7.942 -13.471 -19.941 1.00 93.88 202 TYR A O 1
ATOM 1586 N N . LYS A 1 203 ? 7.084 -11.641 -20.907 1.00 93.94 203 LYS A N 1
ATOM 1587 C CA . LYS A 1 203 ? 7.773 -11.845 -22.188 1.00 93.94 203 LYS A CA 1
ATOM 1588 C C . LYS A 1 203 ? 9.293 -11.804 -22.027 1.00 93.94 203 LYS A C 1
ATOM 1590 O O . LYS A 1 203 ? 9.971 -12.682 -22.552 1.00 93.94 203 LYS A O 1
ATOM 1595 N N . VAL A 1 204 ? 9.813 -10.833 -21.275 1.00 93.19 204 VAL A N 1
ATOM 1596 C CA . VAL A 1 204 ? 11.241 -10.746 -20.932 1.00 93.19 204 VAL A CA 1
ATOM 1597 C C . VAL A 1 204 ? 11.675 -12.004 -20.184 1.00 93.19 204 VAL A C 1
ATOM 1599 O O . VAL A 1 204 ? 12.598 -12.677 -20.630 1.00 93.19 204 VAL A O 1
ATOM 1602 N N . ALA A 1 205 ? 10.959 -12.386 -19.123 1.00 94.06 205 ALA A N 1
ATO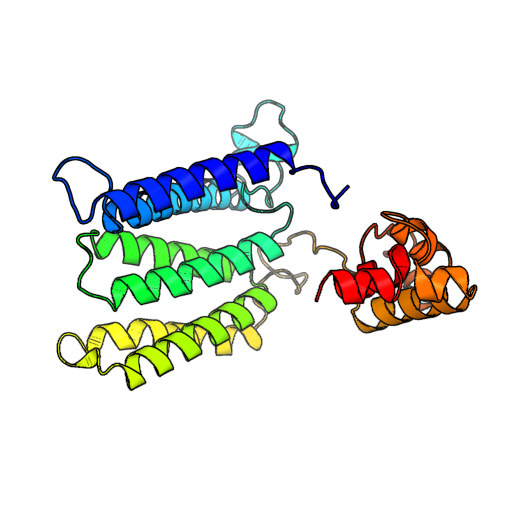M 1603 C CA . ALA A 1 205 ? 11.301 -13.556 -18.318 1.00 94.06 205 ALA A CA 1
ATOM 1604 C C . ALA A 1 205 ? 11.295 -14.866 -19.124 1.00 94.06 205 ALA A C 1
ATOM 1606 O O . ALA A 1 205 ? 12.224 -15.668 -19.030 1.00 94.06 205 ALA A O 1
ATOM 1607 N N . LEU A 1 206 ? 10.274 -15.065 -19.962 1.00 94.50 206 LEU A N 1
ATOM 1608 C CA . LEU A 1 206 ? 10.157 -16.232 -20.832 1.00 94.50 206 LEU A CA 1
ATOM 1609 C C . LEU A 1 206 ? 11.247 -16.264 -21.905 1.00 94.50 206 LEU A C 1
ATOM 1611 O O . LEU A 1 206 ? 11.723 -17.342 -22.256 1.00 94.50 206 LEU A O 1
ATOM 1615 N N . ASN A 1 207 ? 11.647 -15.110 -22.436 1.00 94.94 207 ASN A N 1
ATOM 1616 C CA . ASN A 1 207 ? 12.747 -15.044 -23.389 1.00 94.94 207 ASN A CA 1
ATOM 1617 C C . ASN A 1 207 ? 14.078 -15.391 -22.717 1.00 94.94 207 ASN A C 1
ATOM 1619 O O . ASN A 1 207 ? 14.815 -16.197 -23.272 1.00 94.94 207 ASN A O 1
ATOM 1623 N N . THR A 1 208 ? 14.332 -14.901 -21.500 1.00 93.81 208 THR A N 1
ATOM 1624 C CA . THR A 1 208 ? 15.542 -15.207 -20.718 1.00 93.81 208 THR A CA 1
ATOM 1625 C C . THR A 1 208 ? 15.709 -16.699 -20.434 1.00 93.81 208 THR A C 1
ATOM 1627 O O . THR A 1 208 ? 16.805 -17.246 -20.590 1.00 93.81 208 THR A O 1
ATOM 1630 N N . ILE A 1 209 ? 14.637 -17.394 -20.039 1.00 93.94 209 ILE A N 1
ATOM 1631 C CA . ILE A 1 209 ? 14.720 -18.839 -19.772 1.00 93.94 209 ILE A CA 1
ATOM 1632 C C . ILE A 1 209 ? 14.897 -19.656 -21.059 1.00 93.94 209 ILE A C 1
ATOM 1634 O O . ILE A 1 209 ? 15.524 -20.710 -21.027 1.00 93.94 209 ILE A O 1
ATOM 1638 N N . LYS A 1 210 ? 14.408 -19.168 -22.208 1.00 93.81 210 LYS A N 1
ATOM 1639 C CA . LYS A 1 210 ? 14.579 -19.833 -23.513 1.00 93.81 210 LYS A CA 1
ATOM 1640 C C . LYS A 1 210 ? 16.014 -19.783 -24.039 1.00 93.81 210 LYS A C 1
ATOM 1642 O O . LYS A 1 210 ? 16.331 -20.517 -24.969 1.00 93.81 210 LYS A O 1
ATOM 1647 N N . GLU A 1 211 ? 16.885 -18.962 -23.456 1.00 91.19 211 GLU A N 1
ATOM 1648 C CA . GLU A 1 211 ? 18.278 -18.824 -23.900 1.00 91.19 211 GLU A CA 1
ATOM 1649 C C . GLU A 1 211 ? 19.135 -20.062 -23.612 1.00 91.19 211 GLU A C 1
ATOM 1651 O O . GLU A 1 211 ? 20.188 -20.237 -24.223 1.00 91.19 211 GLU A O 1
ATOM 1656 N N . GLY A 1 212 ? 18.698 -20.946 -22.710 1.00 91.38 212 GLY A N 1
ATOM 1657 C CA . GLY A 1 212 ? 19.363 -22.227 -22.515 1.00 91.38 212 GLY A CA 1
ATOM 1658 C C . GLY A 1 212 ? 18.794 -23.063 -21.369 1.00 91.38 212 GLY A C 1
ATOM 1659 O O . GLY A 1 212 ? 18.136 -22.535 -20.473 1.00 91.38 212 GLY A O 1
ATOM 1660 N N . PRO A 1 213 ? 19.108 -24.371 -21.334 1.00 90.25 213 PRO A N 1
ATOM 1661 C CA . PRO A 1 213 ? 18.596 -25.294 -20.317 1.00 90.25 213 PRO A CA 1
ATOM 1662 C C . PRO A 1 213 ? 19.016 -24.905 -18.891 1.00 90.25 213 PRO A C 1
ATOM 1664 O O . PRO A 1 213 ? 18.269 -25.133 -17.942 1.00 90.25 213 PRO A O 1
ATOM 1667 N N . LYS A 1 214 ? 20.178 -24.252 -18.738 1.00 93.25 214 LYS A N 1
ATOM 1668 C CA . LYS A 1 214 ? 20.622 -23.662 -17.468 1.00 93.25 214 LYS A CA 1
ATOM 1669 C C . LYS A 1 214 ? 19.627 -22.610 -16.966 1.00 93.25 214 LYS A C 1
ATOM 1671 O O . LYS A 1 214 ? 19.208 -22.675 -15.814 1.00 93.25 214 LYS A O 1
ATOM 1676 N N . ASN A 1 215 ? 19.238 -21.671 -17.826 1.00 90.44 215 ASN A N 1
ATOM 1677 C CA . ASN A 1 215 ? 18.376 -20.555 -17.444 1.00 90.44 215 ASN A CA 1
ATOM 1678 C C . ASN A 1 215 ? 16.961 -21.030 -17.091 1.00 90.44 215 ASN A C 1
ATOM 1680 O O . ASN A 1 215 ? 16.327 -20.452 -16.218 1.00 90.44 215 ASN A O 1
ATOM 1684 N N . ILE A 1 216 ? 16.485 -22.123 -17.695 1.00 93.62 216 ILE A N 1
ATOM 1685 C CA . ILE A 1 216 ? 15.211 -22.747 -17.306 1.00 93.62 216 ILE A CA 1
ATOM 1686 C C . ILE A 1 216 ? 15.246 -23.194 -15.840 1.00 93.62 216 ILE A C 1
ATOM 1688 O O . ILE A 1 216 ? 14.318 -22.914 -15.083 1.00 93.62 216 ILE A O 1
ATOM 1692 N N . LEU A 1 217 ? 16.311 -23.888 -15.429 1.00 92.62 217 LEU A N 1
ATOM 1693 C CA . LEU A 1 217 ? 16.390 -24.472 -14.091 1.00 92.62 217 LEU A CA 1
ATOM 1694 C C . LEU A 1 217 ? 16.715 -23.428 -13.021 1.00 92.62 217 LEU A C 1
ATOM 1696 O O . LEU A 1 217 ? 16.006 -23.352 -12.021 1.00 92.62 217 LEU A O 1
ATOM 1700 N N . ILE A 1 218 ? 17.767 -22.636 -13.239 1.00 93.25 218 ILE A N 1
ATOM 1701 C CA . ILE A 1 218 ? 18.355 -21.752 -12.219 1.00 93.25 218 ILE A CA 1
ATOM 1702 C C . ILE A 1 218 ? 18.337 -20.265 -12.590 1.00 93.25 218 ILE A C 1
ATOM 1704 O O . ILE A 1 218 ? 18.836 -19.446 -11.822 1.00 93.25 218 ILE A O 1
ATOM 1708 N N . GLY A 1 219 ? 17.763 -19.902 -13.739 1.00 93.25 219 GLY A N 1
ATOM 1709 C CA . GLY A 1 219 ? 17.707 -18.519 -14.212 1.00 93.25 219 GLY A CA 1
ATOM 1710 C C . GLY A 1 219 ? 19.044 -17.992 -14.729 1.00 93.25 219 GLY A C 1
ATOM 1711 O O . GLY A 1 219 ? 20.041 -18.714 -14.833 1.00 93.25 219 GLY A O 1
ATOM 1712 N N . SER A 1 220 ? 19.055 -16.708 -15.076 1.00 93.00 220 SER A N 1
ATOM 1713 C CA . SER A 1 220 ? 20.254 -15.974 -15.498 1.00 93.00 220 SER A CA 1
ATOM 1714 C C . SER A 1 220 ? 21.187 -15.626 -14.322 1.00 93.00 220 SER A C 1
ATOM 1716 O O . SER A 1 220 ? 22.387 -15.429 -14.530 1.00 93.00 220 SER A O 1
ATOM 1718 N N . GLY A 1 221 ? 20.673 -15.617 -13.088 1.00 90.69 221 GLY A N 1
ATOM 1719 C CA . GLY A 1 221 ? 21.389 -15.321 -11.845 1.00 90.69 221 GLY A CA 1
ATOM 1720 C C . GLY A 1 221 ? 20.642 -14.310 -10.957 1.00 90.69 221 GLY A C 1
ATOM 1721 O O . GLY A 1 221 ? 19.830 -13.527 -11.434 1.00 90.69 221 GLY A O 1
ATOM 1722 N N . PRO A 1 222 ? 20.882 -14.265 -9.638 1.00 87.62 222 PRO A N 1
ATOM 1723 C CA . PRO A 1 222 ? 20.218 -13.292 -8.773 1.00 87.62 222 PRO A CA 1
ATOM 1724 C C . PRO A 1 222 ? 20.638 -11.854 -9.119 1.00 87.62 222 PRO A C 1
ATOM 1726 O O . PRO A 1 222 ? 21.823 -11.533 -9.151 1.00 87.62 222 PRO A O 1
ATOM 1729 N N . GLY A 1 223 ? 19.658 -10.967 -9.324 1.00 85.75 223 GLY A N 1
ATOM 1730 C CA . GLY A 1 223 ? 19.903 -9.541 -9.581 1.00 85.75 223 GLY A CA 1
ATOM 1731 C C . GLY A 1 223 ? 20.341 -9.197 -11.012 1.00 85.75 223 GLY A C 1
ATOM 1732 O O . GLY A 1 223 ? 20.789 -8.078 -11.250 1.00 85.75 223 GLY A O 1
ATOM 1733 N N . THR A 1 224 ? 20.204 -10.121 -11.965 1.00 91.94 224 THR A N 1
ATOM 1734 C CA . THR A 1 224 ? 20.546 -9.924 -13.388 1.00 91.94 224 THR A CA 1
ATOM 1735 C C . THR A 1 224 ? 19.399 -9.369 -14.233 1.00 91.94 224 THR A C 1
ATOM 1737 O O . THR A 1 224 ? 19.601 -9.147 -15.426 1.00 91.94 224 THR A O 1
ATOM 1740 N N . TRP A 1 225 ? 18.233 -9.079 -13.639 1.00 92.31 225 TRP A N 1
ATOM 1741 C CA . TRP A 1 225 ? 17.041 -8.608 -14.358 1.00 92.31 225 TRP A CA 1
ATOM 1742 C C . TRP A 1 225 ? 17.324 -7.462 -15.326 1.00 92.31 225 TRP A C 1
ATOM 1744 O O . TRP A 1 225 ? 16.845 -7.477 -16.454 1.00 92.31 225 TRP A O 1
ATOM 1754 N N . LEU A 1 226 ? 18.131 -6.477 -14.916 1.00 92.00 226 LEU A N 1
ATOM 1755 C CA . LEU A 1 226 ? 18.482 -5.355 -15.786 1.00 92.00 226 LEU A CA 1
ATOM 1756 C C . LEU A 1 226 ? 19.115 -5.837 -17.101 1.00 92.00 226 LEU A C 1
ATOM 1758 O O . LEU A 1 226 ? 18.760 -5.344 -18.166 1.00 92.00 226 LEU A O 1
ATOM 1762 N N . ASN A 1 227 ? 20.033 -6.802 -17.040 1.00 92.56 227 ASN A N 1
ATOM 1763 C CA . ASN A 1 227 ? 20.712 -7.323 -18.227 1.00 92.56 227 ASN A CA 1
ATOM 1764 C C . ASN A 1 227 ? 19.733 -8.086 -19.124 1.00 92.56 227 ASN A C 1
ATOM 1766 O O . ASN A 1 227 ? 19.734 -7.902 -20.341 1.00 92.56 227 ASN A O 1
ATOM 1770 N N . ASP A 1 228 ? 18.864 -8.884 -18.510 1.00 92.50 228 ASP A N 1
ATOM 1771 C CA . ASP A 1 228 ? 17.833 -9.656 -19.200 1.00 92.50 228 ASP A CA 1
ATOM 1772 C C . ASP A 1 228 ? 16.811 -8.745 -19.892 1.00 92.50 228 ASP A C 1
ATOM 1774 O O . ASP A 1 228 ? 16.456 -8.963 -21.052 1.00 92.50 228 ASP A O 1
ATOM 1778 N N . PHE A 1 229 ? 16.390 -7.678 -19.210 1.00 92.31 229 PHE A N 1
ATOM 1779 C CA . PHE A 1 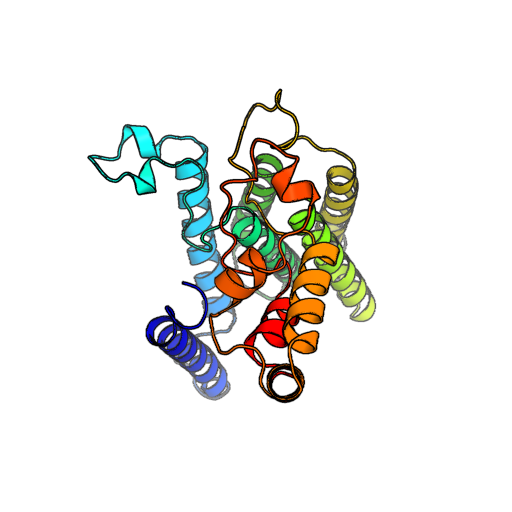229 ? 15.510 -6.647 -19.749 1.00 92.31 229 PHE A CA 1
ATOM 1780 C C . PHE A 1 229 ? 16.164 -5.889 -20.902 1.00 92.31 229 PHE A C 1
ATOM 1782 O O . PHE A 1 229 ? 15.526 -5.691 -21.931 1.00 92.31 229 PHE A O 1
ATOM 1789 N N . LEU A 1 230 ? 17.427 -5.474 -20.764 1.00 91.19 230 LEU A N 1
ATOM 1790 C CA . LEU A 1 230 ? 18.141 -4.771 -21.832 1.00 91.19 230 LEU A CA 1
ATOM 1791 C C . LEU A 1 230 ? 18.304 -5.648 -23.079 1.00 91.19 230 LEU A C 1
ATOM 1793 O O . LEU A 1 230 ? 18.199 -5.139 -24.193 1.00 91.19 230 LEU A O 1
ATOM 1797 N N . LYS A 1 231 ? 18.513 -6.956 -22.899 1.00 91.50 231 LYS A N 1
ATOM 1798 C CA . LYS A 1 231 ? 18.629 -7.923 -23.996 1.00 91.50 231 LYS A CA 1
ATOM 1799 C C . LYS A 1 231 ? 17.290 -8.218 -24.673 1.00 91.50 231 LYS A C 1
ATOM 1801 O O . LYS A 1 231 ? 17.232 -8.299 -25.896 1.00 91.50 231 LYS A O 1
ATOM 1806 N N . ASN A 1 232 ? 16.220 -8.358 -23.892 1.00 90.25 232 ASN A N 1
ATOM 1807 C CA . ASN A 1 232 ? 14.890 -8.757 -24.363 1.00 90.25 232 ASN A CA 1
ATOM 1808 C C . ASN A 1 232 ? 13.881 -7.595 -24.373 1.00 90.25 232 ASN A C 1
ATOM 1810 O O . ASN A 1 232 ? 12.673 -7.813 -24.241 1.00 90.25 232 ASN A O 1
ATOM 1814 N N . ARG A 1 233 ? 14.369 -6.357 -24.517 1.00 86.69 233 ARG A N 1
ATOM 1815 C CA . ARG A 1 233 ? 13.563 -5.139 -24.396 1.00 86.69 233 ARG A CA 1
ATOM 1816 C C . ARG A 1 233 ? 12.396 -5.133 -25.400 1.00 86.69 233 ARG A C 1
ATOM 1818 O O . ARG A 1 233 ? 12.621 -5.377 -26.588 1.00 86.69 233 ARG A O 1
ATOM 1825 N N . PRO A 1 234 ? 11.156 -4.826 -24.969 1.00 84.25 234 PRO A N 1
ATOM 1826 C CA . PRO A 1 234 ? 10.023 -4.695 -25.880 1.00 84.25 234 PRO A CA 1
ATOM 1827 C C . PRO A 1 234 ? 10.245 -3.592 -26.921 1.00 84.25 234 PRO A C 1
ATOM 1829 O O . PRO A 1 234 ? 10.757 -2.525 -26.595 1.00 84.25 234 PRO A O 1
ATOM 1832 N N . VAL A 1 235 ? 9.797 -3.823 -28.157 1.00 82.00 235 VAL A N 1
ATOM 1833 C CA . VAL A 1 235 ? 9.942 -2.855 -29.261 1.00 82.00 235 VAL A CA 1
ATOM 1834 C C . VAL A 1 235 ? 9.235 -1.529 -28.948 1.00 82.00 235 VAL A C 1
ATOM 1836 O O . VAL A 1 235 ? 9.821 -0.478 -29.179 1.00 82.00 235 VAL A O 1
ATOM 1839 N N . ALA A 1 236 ? 8.067 -1.576 -28.294 1.00 79.12 236 ALA A N 1
ATOM 1840 C CA . ALA A 1 236 ? 7.328 -0.386 -27.858 1.00 79.12 236 ALA A CA 1
ATOM 1841 C C . ALA A 1 236 ? 8.178 0.583 -27.004 1.00 79.12 236 ALA A C 1
ATOM 1843 O O . ALA A 1 236 ? 8.094 1.793 -27.172 1.00 79.12 236 ALA A O 1
ATOM 1844 N N . PHE A 1 237 ? 9.088 0.069 -26.163 1.00 77.44 237 PHE A N 1
ATOM 1845 C CA . PHE A 1 237 ? 9.992 0.902 -25.352 1.00 77.44 237 PHE A CA 1
ATOM 1846 C C . PHE A 1 237 ? 11.073 1.614 -26.175 1.00 77.44 237 PHE A C 1
ATOM 1848 O O . PHE A 1 237 ? 11.624 2.615 -25.723 1.00 77.44 237 PHE A O 1
ATOM 1855 N N . ASN A 1 238 ? 11.430 1.073 -27.341 1.00 77.88 238 ASN A N 1
ATOM 1856 C CA . ASN A 1 238 ? 12.396 1.699 -28.244 1.00 77.88 238 ASN A CA 1
ATOM 1857 C C . ASN A 1 238 ? 11.725 2.723 -29.167 1.00 77.88 238 ASN A C 1
ATOM 1859 O O . ASN A 1 238 ? 12.381 3.669 -29.592 1.00 77.88 238 ASN A O 1
ATOM 1863 N N . GLU A 1 239 ? 10.444 2.523 -29.479 1.00 77.31 239 GLU A N 1
ATOM 1864 C CA . GLU A 1 239 ? 9.651 3.424 -30.321 1.00 77.31 239 GLU A CA 1
ATOM 1865 C C . GLU A 1 239 ? 9.168 4.661 -29.543 1.00 77.31 239 GLU A C 1
ATOM 1867 O O . GLU A 1 239 ? 9.106 5.758 -30.098 1.00 77.31 239 GLU A O 1
ATOM 1872 N N . GLU A 1 240 ? 8.902 4.531 -28.240 1.00 74.69 240 GLU A N 1
ATOM 1873 C CA . GLU A 1 240 ? 8.535 5.660 -27.386 1.00 74.69 240 GLU A CA 1
ATOM 1874 C C . GLU A 1 240 ? 9.765 6.482 -26.946 1.00 74.69 240 GLU A C 1
ATOM 1876 O O . GLU A 1 240 ? 10.563 6.078 -26.095 1.00 74.69 240 GLU A O 1
ATOM 1881 N N . SER A 1 241 ? 9.890 7.705 -27.482 1.00 59.47 241 SER A N 1
ATOM 1882 C CA . SER A 1 241 ? 11.030 8.621 -27.270 1.00 59.47 241 SER A CA 1
ATOM 1883 C C . SER A 1 241 ? 11.300 9.025 -25.808 1.00 59.47 241 SER A C 1
ATOM 1885 O O . SER A 1 241 ? 12.335 9.635 -25.534 1.00 59.47 241 SER A O 1
ATOM 1887 N N . ILE A 1 242 ? 10.406 8.725 -24.865 1.00 67.62 242 ILE A N 1
ATOM 1888 C CA . ILE A 1 242 ? 10.577 9.052 -23.438 1.00 67.62 242 ILE A CA 1
ATOM 1889 C C . ILE A 1 242 ? 11.135 7.851 -22.656 1.00 67.62 242 ILE A C 1
ATOM 1891 O O . ILE A 1 242 ? 11.876 8.042 -21.694 1.00 67.62 242 ILE A O 1
ATOM 1895 N N . LEU A 1 243 ? 10.839 6.620 -23.089 1.00 70.19 243 LEU A N 1
ATOM 1896 C CA . LEU A 1 243 ? 11.158 5.393 -22.350 1.00 70.19 243 LEU A CA 1
ATOM 1897 C C . LEU A 1 243 ? 12.423 4.679 -22.845 1.00 70.19 243 LEU A C 1
ATOM 1899 O O . LEU A 1 243 ? 12.923 3.780 -22.166 1.00 70.19 243 LEU A O 1
ATOM 1903 N N . TRP A 1 244 ? 13.000 5.088 -23.981 1.00 74.31 244 TRP A N 1
ATOM 1904 C CA . TRP A 1 244 ? 14.189 4.430 -24.548 1.00 74.31 244 TRP A CA 1
ATOM 1905 C C . TRP A 1 244 ? 15.402 4.435 -23.599 1.00 74.31 244 TRP A C 1
ATOM 1907 O O . TRP A 1 244 ? 16.209 3.496 -23.606 1.00 74.31 244 TRP A O 1
ATOM 1917 N N . ASN A 1 245 ? 15.532 5.473 -22.764 1.00 79.75 245 ASN A N 1
ATOM 1918 C CA . ASN A 1 245 ? 16.611 5.596 -21.781 1.00 79.75 245 ASN A CA 1
ATOM 1919 C C . ASN A 1 245 ? 16.254 4.970 -20.418 1.00 79.75 245 ASN A C 1
ATOM 1921 O O . ASN A 1 245 ? 17.102 4.896 -19.526 1.00 79.75 245 ASN A O 1
ATOM 1925 N N . SER A 1 246 ? 15.024 4.481 -20.241 1.00 80.44 246 SER A N 1
ATOM 1926 C CA . SER A 1 246 ? 14.588 3.882 -18.982 1.00 80.44 246 SER A CA 1
ATOM 1927 C C . SER A 1 246 ? 15.271 2.528 -18.768 1.00 80.44 246 SER A C 1
ATOM 1929 O O . SER A 1 246 ? 15.252 1.622 -19.609 1.00 80.44 246 SER A O 1
ATOM 1931 N N . ARG A 1 247 ? 15.928 2.398 -17.613 1.00 83.44 247 ARG A N 1
ATOM 1932 C CA . ARG A 1 247 ? 16.634 1.187 -17.178 1.00 83.44 247 ARG A CA 1
ATOM 1933 C C . ARG A 1 247 ? 15.885 0.588 -16.001 1.00 83.44 247 ARG A C 1
ATOM 1935 O O . ARG A 1 247 ? 16.082 0.993 -14.857 1.00 83.44 247 ARG A O 1
ATOM 1942 N N . LEU A 1 248 ? 15.007 -0.361 -16.302 1.00 86.81 248 LEU A N 1
ATOM 1943 C CA . LEU A 1 248 ? 14.204 -1.031 -15.290 1.00 86.81 248 LEU A CA 1
ATOM 1944 C C . LEU A 1 248 ? 15.034 -2.131 -14.631 1.00 86.81 248 LEU A C 1
ATOM 1946 O O . LEU A 1 248 ? 15.461 -3.089 -15.270 1.00 86.81 248 LEU A O 1
ATOM 1950 N N . ASN A 1 249 ? 15.274 -1.962 -13.334 1.00 85.62 249 ASN A N 1
ATOM 1951 C CA . ASN A 1 249 ? 16.046 -2.899 -12.517 1.00 85.62 249 ASN A CA 1
ATOM 1952 C C . ASN A 1 249 ? 15.177 -3.995 -11.885 1.00 85.62 249 ASN A C 1
ATOM 1954 O O . ASN A 1 249 ? 15.686 -4.785 -11.094 1.00 85.62 249 ASN A O 1
ATOM 1958 N N . TYR A 1 250 ? 13.883 -4.001 -12.193 1.00 83.75 250 TYR A N 1
ATOM 1959 C CA . TYR A 1 250 ? 12.891 -4.928 -11.671 1.00 83.75 250 TYR A CA 1
ATOM 1960 C C . TYR A 1 250 ? 11.787 -5.157 -12.706 1.00 83.75 250 TYR A C 1
ATOM 1962 O O . TYR A 1 250 ? 11.534 -4.316 -13.575 1.00 83.75 250 TYR A O 1
ATOM 1970 N N . ALA A 1 251 ? 11.150 -6.318 -12.612 1.00 87.25 251 ALA A N 1
ATOM 1971 C CA . ALA A 1 251 ? 9.966 -6.653 -13.385 1.00 87.25 251 ALA A CA 1
ATOM 1972 C C . ALA A 1 251 ? 8.730 -5.923 -12.843 1.00 87.25 251 ALA A C 1
ATOM 1974 O O . ALA A 1 251 ? 8.679 -5.571 -11.667 1.00 87.25 251 ALA A O 1
ATOM 1975 N N . GLY A 1 252 ? 7.682 -5.792 -13.659 1.00 85.00 252 GLY A N 1
ATOM 1976 C CA . GLY A 1 252 ? 6.376 -5.298 -13.205 1.00 85.00 252 GLY A CA 1
ATOM 1977 C C . GLY A 1 252 ? 5.668 -6.229 -12.216 1.00 85.00 252 GLY A C 1
ATOM 1978 O O . GLY A 1 252 ? 4.685 -5.850 -11.592 1.00 85.00 252 GLY A O 1
ATOM 1979 N N . ASN A 1 253 ? 6.145 -7.467 -12.061 1.00 87.31 253 ASN A N 1
ATOM 1980 C CA . ASN A 1 253 ? 5.687 -8.388 -11.028 1.00 87.31 253 ASN A CA 1
ATOM 1981 C C . ASN A 1 253 ? 6.840 -9.267 -10.536 1.00 87.31 253 ASN A C 1
ATOM 1983 O O . ASN A 1 253 ? 7.697 -9.684 -11.315 1.00 87.31 253 ASN A O 1
ATOM 1987 N N . TYR A 1 254 ? 6.822 -9.602 -9.247 1.00 88.19 254 TYR A N 1
ATOM 1988 C CA . TYR A 1 254 ? 7.899 -10.355 -8.603 1.00 88.19 254 TYR A CA 1
ATOM 1989 C C . TYR A 1 254 ? 8.108 -11.758 -9.191 1.00 88.19 254 TYR A C 1
ATOM 1991 O O . TYR A 1 254 ? 9.233 -12.239 -9.280 1.00 88.19 254 TYR A O 1
ATOM 1999 N N . ILE A 1 255 ? 7.035 -12.408 -9.647 1.00 90.88 255 ILE A N 1
ATOM 2000 C CA . ILE A 1 255 ? 7.108 -13.759 -10.216 1.00 90.88 255 ILE A CA 1
ATOM 2001 C C . ILE A 1 255 ? 7.923 -13.757 -11.515 1.00 90.88 255 ILE A C 1
ATOM 2003 O O . ILE A 1 255 ? 8.760 -14.632 -11.712 1.00 90.88 255 ILE A O 1
ATOM 2007 N N . SER A 1 256 ? 7.735 -12.762 -12.383 1.00 91.62 256 SER A N 1
ATOM 2008 C CA . SER A 1 256 ? 8.522 -12.616 -13.614 1.00 91.62 256 SER A CA 1
ATOM 2009 C C . SER A 1 256 ? 10.000 -12.390 -13.307 1.00 91.62 256 SER A C 1
ATOM 2011 O O . SER A 1 256 ? 10.850 -12.991 -13.961 1.00 91.62 256 SER A O 1
ATOM 2013 N N . ASP A 1 257 ? 10.302 -11.588 -12.281 1.00 91.75 257 ASP A N 1
ATOM 2014 C CA . ASP A 1 257 ? 11.675 -11.394 -11.812 1.00 91.75 257 ASP A CA 1
ATOM 2015 C C . ASP A 1 257 ? 12.293 -12.713 -11.325 1.00 91.75 257 ASP A C 1
ATOM 2017 O O . ASP A 1 257 ? 13.388 -13.079 -11.753 1.00 91.75 257 ASP A O 1
ATOM 2021 N N . LEU A 1 258 ? 11.566 -13.489 -10.511 1.00 91.56 258 LEU A N 1
ATOM 2022 C CA . LEU A 1 258 ? 12.001 -14.812 -10.051 1.00 91.56 258 LEU A CA 1
ATOM 2023 C C . LEU A 1 258 ? 12.237 -15.790 -11.206 1.00 91.56 258 LEU A C 1
ATOM 2025 O O . LEU A 1 258 ? 13.252 -16.482 -11.204 1.00 91.56 258 LEU A O 1
ATOM 2029 N N . ILE A 1 259 ? 11.333 -15.842 -12.189 1.00 93.94 259 ILE A N 1
ATOM 2030 C CA . ILE A 1 259 ? 11.466 -16.726 -13.356 1.00 93.94 259 ILE A CA 1
ATOM 2031 C C . ILE A 1 259 ? 12.733 -16.377 -14.139 1.00 93.94 259 ILE A C 1
ATOM 2033 O O . ILE A 1 259 ? 13.515 -17.271 -14.455 1.00 93.94 259 ILE A O 1
ATOM 2037 N N . ALA A 1 260 ? 12.957 -15.094 -14.431 1.00 93.44 260 ALA A N 1
ATOM 2038 C CA . ALA A 1 260 ? 14.125 -14.659 -15.192 1.00 93.44 260 ALA A CA 1
ATOM 2039 C C . ALA A 1 260 ? 15.434 -14.931 -14.433 1.00 93.44 260 ALA A C 1
ATOM 2041 O O . ALA A 1 260 ? 16.363 -15.530 -14.974 1.00 93.44 260 ALA A O 1
ATOM 2042 N N . THR A 1 261 ? 15.488 -14.531 -13.160 1.00 93.75 261 THR A N 1
ATOM 2043 C CA . THR A 1 261 ? 16.733 -14.489 -12.377 1.00 93.75 261 THR A CA 1
ATOM 2044 C C . THR A 1 261 ? 17.072 -15.809 -11.692 1.00 93.75 261 THR A C 1
ATOM 2046 O O . THR A 1 261 ? 18.245 -16.160 -11.596 1.00 93.75 261 THR A O 1
ATOM 2049 N N . LYS A 1 262 ? 16.072 -16.563 -11.223 1.00 93.62 262 LYS A N 1
ATOM 2050 C CA . LYS A 1 262 ? 16.261 -17.795 -10.434 1.00 93.62 262 LYS A CA 1
ATOM 2051 C C . LYS A 1 262 ? 15.670 -19.049 -11.086 1.00 93.62 262 LYS A C 1
ATOM 2053 O O . LYS A 1 262 ? 15.827 -20.142 -10.541 1.00 93.62 262 LYS A O 1
ATOM 2058 N N . GLY A 1 263 ? 15.014 -18.916 -12.239 1.00 92.38 263 GLY A N 1
ATOM 2059 C CA . GLY A 1 263 ? 14.442 -20.037 -12.980 1.00 92.38 263 GLY A CA 1
ATOM 2060 C C . GLY A 1 263 ? 13.283 -20.714 -12.250 1.00 92.38 263 GLY A C 1
ATOM 2061 O O . GLY A 1 263 ? 12.770 -20.235 -11.236 1.00 92.38 263 GLY A O 1
ATOM 2062 N N . VAL A 1 264 ? 12.870 -21.870 -12.768 1.00 92.44 264 VAL A N 1
ATOM 2063 C CA . VAL A 1 264 ? 11.740 -22.638 -12.225 1.00 92.44 264 VAL A CA 1
ATOM 2064 C C . VAL A 1 264 ? 12.023 -23.126 -10.802 1.00 92.44 264 VAL A C 1
ATOM 2066 O O . VAL A 1 264 ? 11.129 -23.076 -9.960 1.00 92.44 264 VAL A O 1
ATOM 2069 N N . LEU A 1 265 ? 13.259 -23.542 -10.496 1.00 90.44 265 LEU A N 1
ATOM 2070 C CA . LEU A 1 265 ? 13.611 -23.994 -9.144 1.00 90.44 265 LEU A CA 1
ATOM 2071 C C . LEU A 1 265 ? 13.507 -22.857 -8.124 1.00 90.44 265 LEU A C 1
ATOM 2073 O O . LEU A 1 265 ? 13.048 -23.074 -7.005 1.00 90.44 265 LEU A O 1
ATOM 2077 N N . GLY A 1 266 ? 13.882 -21.637 -8.515 1.00 89.12 266 GLY A N 1
ATOM 2078 C CA . GLY A 1 266 ? 13.737 -20.460 -7.667 1.00 89.12 266 GLY A CA 1
ATOM 2079 C C . GLY A 1 266 ? 12.283 -20.111 -7.360 1.00 89.12 266 GLY A C 1
ATOM 2080 O O . GLY A 1 266 ? 11.979 -19.738 -6.231 1.00 89.12 266 GLY A O 1
ATOM 2081 N N . VAL A 1 267 ? 11.388 -20.263 -8.340 1.00 90.38 267 VAL A N 1
ATOM 2082 C CA . VAL A 1 267 ? 9.942 -20.070 -8.141 1.00 90.38 267 VAL A CA 1
ATOM 2083 C C . VAL A 1 267 ? 9.368 -21.151 -7.228 1.00 90.38 267 VAL A C 1
ATOM 2085 O O . VAL A 1 267 ? 8.645 -20.830 -6.292 1.00 90.38 267 VAL A O 1
ATOM 2088 N N . LEU A 1 268 ? 9.722 -22.420 -7.457 1.00 90.56 268 LEU A N 1
ATOM 2089 C CA . LEU A 1 268 ? 9.259 -23.537 -6.627 1.00 90.56 268 LEU A CA 1
ATOM 2090 C C . LEU A 1 268 ? 9.746 -23.441 -5.180 1.00 90.56 268 LEU A C 1
ATOM 2092 O O . LEU A 1 268 ? 9.021 -23.829 -4.282 1.00 90.56 268 LEU A O 1
ATOM 2096 N N . SER A 1 269 ? 10.951 -22.919 -4.945 1.00 89.69 269 SER A N 1
ATOM 2097 C CA . SER A 1 269 ? 11.457 -22.691 -3.587 1.00 89.69 269 SER A CA 1
ATOM 2098 C C . SER A 1 269 ? 10.769 -21.525 -2.869 1.00 89.69 269 SER A C 1
ATOM 2100 O O . SER A 1 269 ? 10.957 -21.378 -1.662 1.00 89.69 269 SER A O 1
ATOM 2102 N N . TYR A 1 270 ? 10.080 -20.649 -3.600 1.00 84.94 270 TYR A N 1
ATOM 2103 C CA . TYR A 1 270 ? 9.391 -19.488 -3.041 1.00 84.94 270 TYR A CA 1
ATOM 2104 C C . TYR A 1 270 ? 7.935 -19.794 -2.650 1.00 84.94 270 TYR A C 1
ATOM 2106 O O . TYR A 1 270 ? 7.430 -19.167 -1.720 1.00 84.94 270 TYR A O 1
ATOM 2114 N N . LEU A 1 271 ? 7.279 -20.719 -3.362 1.00 86.56 271 LEU A N 1
ATOM 2115 C CA . LEU A 1 271 ? 5.919 -21.205 -3.086 1.00 86.56 271 LEU A CA 1
ATOM 2116 C C . LEU A 1 271 ? 5.902 -22.230 -1.945 1.00 86.56 271 LEU A C 1
ATOM 2118 O O . LEU A 1 271 ? 4.921 -22.193 -1.169 1.00 86.56 271 LEU A O 1
#

Foldseek 3Di:
DPDPPCVPVVVVVVVVVCCLVVQQVVPVPDDDDDHPLNVVVVVLVVLVVQLVLLVCLLVQVQVVPDDPDPLSNHSQDTDQDPGPLRVLLVLLVVLLVLLLVLLVPPHPDDNVSSVVSNVSSVVSCLAALDLNSLVSNLVSLVVSLVVCVVVVSCPPPVPSNVVSVVSNVVSVVSNVDRQDAPDPPHPRPDPDDDADDQVLLLQLLVVLCVVDVCCQAFAPAPQCSQVSCVVRPDPVQCVDPVRVPPRDSDHNDVLSNQCHHGHPNSNVVVD

Radius of gyration: 22.27 Å; chains: 1; bounding box: 48×51×66 Å

pLDDT: mean 81.9, std 14.27, range [35.25, 97.19]

Secondary structure (DSSP, 8-state):
--SSTTHHHHHHHHHHHHHHHHHHHTTTT-SSS--HHHHHHHHHHHHHHHHHHHHHHHTT-HHHH-SS-TTTTSTT--SS-SSHHHHHHHHHHHHHHHHHHHHSTTS-S-HHHHHHHHHHHHHHHHHH--HHHHHHHHHHHHHHHHHHHHHTGGGS-GGGTHHHHHHHHHHHHHHH---SSSSTT-S--PPPP-PPPHHHHHHHHHHHHHT-HHHHHH-S-TT-HHHHHHHS--HHHHHSTTTTT---SS-SSHHHHHHHHHHHHHHHTT-